Protein AF-V4IY82-F1 (afdb_monomer)

Secondary structure (DSSP, 8-state):
-HHHHHHHHH------------S--PPPPPPPPP--EEEEEE--TTS-HHHHHHHHHHHHHHHHHHHHHT---SSHHHHHHHH---EEEEEE--TT----SS-HHHHHHHHHGGGGGG--PBP--TTTS-TTS-S--HHHHHHHHHTS-HHHHHHHHHHHH-TT--TT-HHHHHHHHHHHHHHHHHH-HHHHHHHHHHHHHHHS-TTS------TTSPPPSHHHHHHHHHHHHHSPPP--------

Structure (mmCIF, N/CA/C/O backbone):
data_AF-V4IY82-F1
#
_entry.id   AF-V4IY82-F1
#
loop_
_atom_site.group_PDB
_atom_site.id
_atom_site.type_symbol
_atom_site.label_atom_id
_atom_site.label_alt_id
_atom_site.label_comp_id
_atom_site.label_asym_id
_atom_site.label_entity_id
_atom_site.label_seq_id
_atom_site.pdbx_PDB_ins_code
_atom_site.Cartn_x
_atom_site.Cartn_y
_atom_site.Cartn_z
_atom_site.occupancy
_atom_site.B_iso_or_equiv
_atom_site.auth_seq_id
_atom_site.auth_comp_id
_atom_site.auth_asym_id
_atom_site.auth_atom_id
_atom_site.pdbx_PDB_model_num
ATOM 1 N N . MET A 1 1 ? 11.369 -5.776 7.633 1.00 51.00 1 MET A N 1
ATOM 2 C CA . MET A 1 1 ? 11.161 -5.035 6.365 1.00 51.00 1 MET A CA 1
ATOM 3 C C . MET A 1 1 ? 12.126 -3.874 6.157 1.00 51.00 1 MET A C 1
ATOM 5 O O . MET A 1 1 ? 12.689 -3.786 5.076 1.00 51.00 1 MET A O 1
ATOM 9 N N . GLN A 1 2 ? 12.364 -3.012 7.150 1.00 47.09 2 GLN A N 1
ATOM 10 C CA . GLN A 1 2 ? 13.212 -1.820 6.978 1.00 47.09 2 GLN A CA 1
ATOM 11 C C . GLN A 1 2 ? 14.606 -2.102 6.396 1.00 47.09 2 GLN A C 1
ATOM 13 O O . GLN A 1 2 ? 14.998 -1.435 5.449 1.00 47.09 2 GLN A O 1
ATOM 18 N N . HIS A 1 3 ? 15.321 -3.137 6.855 1.00 55.41 3 HIS A N 1
ATOM 19 C CA . HIS A 1 3 ? 16.638 -3.483 6.292 1.00 55.41 3 HIS A CA 1
ATOM 20 C C . HIS A 1 3 ? 16.602 -3.867 4.806 1.00 55.41 3 HIS A C 1
ATOM 22 O O . HIS A 1 3 ? 17.548 -3.564 4.083 1.00 55.41 3 HIS A O 1
ATOM 28 N N . PHE A 1 4 ? 15.522 -4.506 4.344 1.00 56.47 4 PHE A N 1
ATOM 29 C CA . PHE A 1 4 ? 15.352 -4.849 2.932 1.00 56.47 4 PHE A CA 1
ATOM 30 C C . PHE A 1 4 ? 15.198 -3.577 2.098 1.00 56.47 4 PHE A C 1
ATOM 32 O O . PHE A 1 4 ? 15.977 -3.356 1.176 1.00 56.47 4 PHE A O 1
ATOM 39 N N . PHE A 1 5 ? 14.276 -2.698 2.498 1.00 55.94 5 PHE A N 1
ATOM 40 C CA . PHE A 1 5 ? 14.032 -1.442 1.798 1.00 55.94 5 PHE A CA 1
ATOM 41 C C . PHE A 1 5 ? 15.231 -0.483 1.857 1.00 55.94 5 PHE A C 1
ATOM 43 O O . PHE A 1 5 ? 15.542 0.165 0.855 1.00 55.94 5 PHE A O 1
ATOM 50 N N . ALA A 1 6 ? 15.975 -0.483 2.970 1.00 56.09 6 ALA A N 1
ATOM 51 C CA . ALA A 1 6 ? 17.259 0.204 3.114 1.00 56.09 6 ALA A CA 1
ATOM 52 C C . ALA A 1 6 ? 18.287 -0.290 2.099 1.00 56.09 6 ALA A C 1
ATOM 54 O O . ALA A 1 6 ? 18.923 0.502 1.406 1.00 56.09 6 ALA A O 1
ATOM 55 N N . ALA A 1 7 ? 18.464 -1.611 2.022 1.00 57.50 7 ALA A N 1
ATOM 56 C CA . ALA A 1 7 ? 19.446 -2.232 1.148 1.00 57.50 7 ALA A CA 1
ATOM 57 C C . ALA A 1 7 ? 19.122 -1.963 -0.326 1.00 57.50 7 ALA A C 1
ATOM 59 O O . ALA A 1 7 ? 20.017 -1.636 -1.105 1.00 57.50 7 ALA A O 1
ATOM 60 N N . THR A 1 8 ? 17.843 -2.019 -0.702 1.00 54.47 8 THR A N 1
ATOM 61 C CA . THR A 1 8 ? 17.397 -1.713 -2.063 1.00 54.47 8 THR A CA 1
ATOM 62 C C . THR A 1 8 ? 17.514 -0.225 -2.389 1.00 54.47 8 THR A C 1
ATOM 64 O O . THR A 1 8 ? 18.013 0.115 -3.459 1.00 54.47 8 THR A O 1
ATOM 67 N N . ALA A 1 9 ? 17.152 0.692 -1.482 1.00 54.12 9 ALA A N 1
ATOM 68 C CA . ALA A 1 9 ? 17.304 2.136 -1.707 1.00 54.12 9 ALA A CA 1
ATOM 69 C C . ALA A 1 9 ? 18.774 2.533 -1.955 1.00 54.12 9 ALA A C 1
ATOM 71 O O . ALA A 1 9 ? 19.056 3.398 -2.787 1.00 54.12 9 ALA A O 1
ATOM 72 N N . LYS A 1 10 ? 19.716 1.844 -1.295 1.00 53.16 10 LYS A N 1
ATOM 73 C CA . LYS A 1 10 ? 21.167 2.064 -1.424 1.00 53.16 10 LYS A CA 1
ATOM 74 C C . LYS A 1 10 ? 21.809 1.386 -2.635 1.00 53.16 10 LYS A C 1
ATOM 76 O O . LYS A 1 10 ? 22.939 1.733 -2.984 1.00 53.16 10 LYS A O 1
ATOM 81 N N . ALA A 1 11 ? 21.127 0.453 -3.300 1.00 51.88 11 ALA A N 1
ATOM 82 C CA . ALA A 1 11 ? 21.649 -0.275 -4.455 1.00 51.88 11 ALA A CA 1
ATOM 83 C C . ALA A 1 11 ? 21.701 0.605 -5.726 1.00 51.88 11 ALA A C 1
ATOM 85 O O . ALA A 1 11 ? 21.025 0.350 -6.718 1.00 51.88 11 ALA A O 1
ATOM 86 N N . ARG A 1 12 ? 22.532 1.655 -5.725 1.00 49.56 12 ARG A N 1
ATOM 87 C CA . ARG A 1 12 ? 22.954 2.363 -6.942 1.00 49.56 12 ARG A CA 1
ATOM 88 C C . ARG A 1 12 ? 24.087 1.573 -7.590 1.00 49.56 12 ARG A C 1
ATOM 90 O O . ARG A 1 12 ? 25.248 1.712 -7.209 1.00 49.56 12 ARG A O 1
ATOM 97 N N . PHE A 1 13 ? 23.768 0.734 -8.571 1.00 47.25 13 PHE A N 1
ATOM 98 C CA . PHE A 1 13 ? 24.795 0.019 -9.329 1.00 47.25 13 PHE A CA 1
ATOM 99 C C . PHE A 1 13 ? 25.613 1.006 -10.176 1.00 47.25 13 PHE A C 1
ATOM 101 O O . PHE A 1 13 ? 25.137 1.547 -11.173 1.00 47.25 13 PHE A O 1
ATOM 108 N N . GLN A 1 14 ? 26.870 1.237 -9.788 1.00 44.38 14 GLN A N 1
ATOM 109 C CA . GLN A 1 14 ? 27.836 1.954 -10.618 1.00 44.38 14 GLN A CA 1
ATOM 110 C C . GLN A 1 14 ? 28.289 1.042 -11.766 1.00 44.38 14 GLN A C 1
ATOM 112 O O . GLN A 1 14 ? 29.171 0.197 -11.599 1.00 44.38 14 GLN A O 1
ATOM 117 N N . GLY A 1 15 ? 27.685 1.205 -12.943 1.00 42.03 15 GLY A N 1
ATOM 118 C CA . GLY A 1 15 ? 28.131 0.535 -14.162 1.00 42.03 15 GLY A CA 1
ATOM 119 C C . GLY A 1 15 ? 29.551 0.972 -14.536 1.00 42.03 15 GLY A C 1
ATOM 120 O O . GLY A 1 15 ? 29.768 2.091 -14.998 1.00 42.03 15 GLY A O 1
ATOM 121 N N . LYS A 1 16 ? 30.545 0.096 -14.346 1.00 38.81 16 LYS A N 1
ATOM 122 C CA . LYS A 1 16 ? 31.918 0.316 -14.830 1.00 38.81 16 LYS A CA 1
ATOM 123 C C . LYS A 1 16 ? 31.970 0.101 -16.347 1.00 38.81 16 LYS A C 1
ATOM 125 O O . LYS A 1 16 ? 32.346 -0.974 -16.805 1.00 38.81 16 LYS A O 1
ATOM 130 N N . ASN A 1 17 ? 31.643 1.120 -17.138 1.00 48.44 17 ASN A N 1
ATOM 131 C CA . ASN A 1 17 ? 31.816 1.048 -18.591 1.00 48.44 17 ASN A CA 1
ATOM 132 C C . ASN A 1 17 ? 33.291 1.236 -18.981 1.00 48.44 17 ASN A C 1
ATOM 134 O O . ASN A 1 17 ? 33.791 2.353 -19.095 1.00 48.44 17 ASN A O 1
ATOM 138 N N . LYS A 1 18 ? 33.993 0.123 -19.233 1.00 42.88 18 LYS A N 1
ATOM 139 C CA . LYS A 1 18 ? 35.236 0.101 -20.020 1.00 42.88 18 LYS A CA 1
ATOM 140 C C . LYS A 1 18 ? 34.885 -0.037 -21.506 1.00 42.88 18 LYS A C 1
ATOM 142 O O . LYS A 1 18 ? 35.066 -1.104 -22.076 1.00 42.88 18 LYS A O 1
ATOM 147 N N . HIS A 1 19 ? 34.414 1.032 -22.144 1.00 46.72 19 HIS A N 1
ATOM 148 C CA . HIS A 1 19 ? 34.412 1.105 -23.609 1.00 46.72 19 HIS A CA 1
ATOM 149 C C . HIS A 1 19 ? 35.279 2.274 -24.065 1.00 46.72 19 HIS A C 1
ATOM 151 O O . HIS A 1 19 ? 35.038 3.436 -23.751 1.00 46.72 19 HIS A O 1
ATOM 157 N N . ARG A 1 20 ? 36.371 1.917 -24.739 1.00 44.94 20 ARG A N 1
ATOM 158 C CA . ARG A 1 20 ? 37.434 2.809 -25.188 1.00 44.94 20 ARG A CA 1
ATOM 159 C C . ARG A 1 20 ? 37.154 3.161 -26.643 1.00 44.94 20 ARG A C 1
ATOM 161 O O . ARG A 1 20 ? 37.674 2.494 -27.529 1.00 44.94 20 ARG A O 1
ATOM 168 N N . ASP A 1 21 ? 36.325 4.175 -26.868 1.00 48.94 21 ASP A N 1
ATOM 169 C CA . ASP A 1 21 ? 36.053 4.676 -28.215 1.00 48.94 21 ASP A CA 1
ATOM 170 C C . ASP A 1 21 ? 36.904 5.922 -28.517 1.00 48.94 21 ASP A C 1
ATOM 172 O O . ASP A 1 21 ? 37.014 6.843 -27.702 1.00 48.94 21 ASP A O 1
ATOM 176 N N . LYS A 1 22 ? 37.590 5.909 -29.663 1.00 51.69 22 LYS A N 1
ATOM 177 C CA . LYS A 1 22 ? 38.524 6.951 -30.119 1.00 51.69 22 LYS A CA 1
ATOM 178 C C . LYS A 1 22 ? 37.870 7.723 -31.268 1.00 51.69 22 LYS A C 1
ATOM 180 O O . LYS A 1 22 ? 38.216 7.526 -32.426 1.00 51.69 22 LYS A O 1
ATOM 185 N N . GLY A 1 23 ? 36.967 8.642 -30.943 1.00 54.62 23 GLY A N 1
ATOM 186 C CA . GLY A 1 23 ? 36.351 9.551 -31.912 1.00 54.62 23 GLY A CA 1
ATOM 187 C C . GLY A 1 23 ? 35.771 10.788 -31.224 1.00 54.62 23 GLY A C 1
ATOM 188 O O . GLY A 1 23 ? 35.276 10.684 -30.113 1.00 54.62 23 GLY A O 1
ATOM 189 N N . LYS A 1 24 ? 35.935 11.960 -31.856 1.00 49.09 24 LYS A N 1
ATOM 190 C CA . LYS A 1 24 ? 35.531 13.334 -31.461 1.00 49.09 24 LYS A CA 1
ATOM 191 C C . LYS A 1 24 ? 34.679 13.473 -30.174 1.00 49.09 24 LYS A C 1
ATOM 193 O O . LYS A 1 24 ? 33.519 13.091 -30.126 1.00 49.09 24 LYS A O 1
ATOM 198 N N . LYS A 1 25 ? 35.281 14.118 -29.162 1.00 50.69 25 LYS A N 1
ATOM 199 C CA . LYS A 1 25 ? 34.809 14.292 -27.775 1.00 50.69 25 LYS A CA 1
ATOM 200 C C . LYS A 1 25 ? 33.589 15.222 -27.632 1.00 50.69 25 LYS A C 1
ATOM 202 O O . LYS A 1 25 ? 33.709 16.316 -27.091 1.00 50.69 25 LYS A O 1
ATOM 207 N N . THR A 1 26 ? 32.403 14.786 -28.028 1.00 55.38 26 THR A N 1
ATOM 208 C CA . THR A 1 26 ? 31.233 15.065 -27.183 1.00 55.38 26 THR A CA 1
ATOM 209 C C . THR A 1 26 ? 31.276 14.033 -26.067 1.00 55.38 26 THR A C 1
ATOM 211 O O . THR A 1 26 ? 31.392 12.843 -26.358 1.00 55.38 26 THR A O 1
ATOM 214 N N . ALA A 1 27 ? 31.297 14.467 -24.802 1.00 53.47 27 ALA A N 1
ATOM 215 C CA . ALA A 1 27 ? 31.251 13.527 -23.686 1.00 53.47 27 ALA A CA 1
ATOM 216 C C . ALA A 1 27 ? 30.065 12.573 -23.917 1.00 53.47 27 ALA A C 1
ATOM 218 O O . ALA A 1 27 ? 28.977 13.066 -24.230 1.00 53.47 27 ALA A O 1
ATOM 219 N N . PRO A 1 28 ? 30.261 11.241 -23.857 1.00 57.59 28 PRO A N 1
ATOM 220 C CA . PRO A 1 28 ? 29.147 10.321 -24.012 1.00 57.59 28 PRO A CA 1
ATOM 221 C C . PRO A 1 28 ? 28.073 10.697 -22.984 1.00 57.59 28 PRO A C 1
ATOM 223 O O . PRO A 1 28 ? 28.435 11.075 -21.861 1.00 57.59 28 PRO A O 1
ATOM 226 N N . PRO A 1 29 ? 26.778 10.647 -23.349 1.00 66.75 29 PRO A N 1
ATOM 227 C CA . PRO A 1 29 ? 25.716 10.896 -22.387 1.00 66.75 29 PRO A CA 1
ATOM 228 C C . PRO A 1 29 ? 25.953 9.993 -21.177 1.00 66.75 29 PRO A C 1
ATOM 230 O O . PRO A 1 29 ? 26.331 8.827 -21.332 1.00 66.75 29 PRO A O 1
ATOM 233 N N . ALA A 1 30 ? 25.818 10.560 -19.975 1.00 69.25 30 ALA A N 1
ATOM 234 C CA . ALA A 1 30 ? 26.012 9.798 -18.751 1.00 69.25 30 ALA A CA 1
ATOM 235 C C . ALA A 1 30 ? 25.149 8.525 -18.824 1.00 69.25 30 ALA A C 1
ATOM 237 O O . ALA A 1 30 ? 23.985 8.619 -19.226 1.00 69.25 30 ALA A O 1
ATOM 238 N N . PRO A 1 31 ? 25.704 7.342 -18.501 1.00 72.25 31 PRO A N 1
ATOM 239 C CA . PRO A 1 31 ? 24.934 6.111 -18.541 1.00 72.25 31 PRO A CA 1
ATOM 240 C C . PRO A 1 31 ? 23.716 6.262 -17.636 1.00 72.25 31 PRO A C 1
ATOM 242 O O . PRO A 1 31 ? 23.811 6.805 -16.532 1.00 72.25 31 PRO A O 1
ATOM 245 N N . TRP A 1 32 ? 22.573 5.799 -18.128 1.00 74.38 32 TRP A N 1
ATOM 246 C CA . TRP A 1 32 ? 21.335 5.833 -17.371 1.00 74.38 32 TRP A CA 1
ATOM 247 C C . TRP A 1 32 ? 21.506 5.060 -16.056 1.00 74.38 32 TRP A C 1
ATOM 249 O O . TRP A 1 32 ? 22.157 4.008 -16.047 1.00 74.38 32 TRP A O 1
ATOM 259 N N . PRO A 1 33 ? 20.972 5.577 -14.936 1.00 79.25 33 PRO A N 1
ATOM 260 C CA . PRO A 1 33 ? 21.037 4.865 -13.671 1.00 79.25 33 PRO A CA 1
ATOM 261 C C . PRO A 1 33 ? 20.272 3.545 -13.793 1.00 79.25 33 PRO A C 1
ATOM 263 O O . PRO A 1 33 ? 19.187 3.502 -14.365 1.00 79.25 33 PRO A O 1
ATOM 266 N N . LEU A 1 34 ? 20.834 2.468 -13.246 1.00 81.44 34 LEU A N 1
ATOM 267 C CA . LEU A 1 34 ? 20.121 1.198 -13.147 1.00 81.44 34 LEU A CA 1
ATOM 268 C C . LEU A 1 34 ? 19.025 1.310 -12.083 1.00 81.44 34 LEU A C 1
ATOM 270 O O . LEU A 1 34 ? 19.282 1.812 -10.986 1.00 81.44 34 LEU A O 1
ATOM 274 N N . THR A 1 35 ? 17.832 0.821 -12.413 1.00 85.75 35 THR A N 1
ATOM 275 C CA . THR A 1 35 ? 16.680 0.747 -11.510 1.00 85.75 35 THR A CA 1
ATOM 276 C C . THR A 1 35 ? 16.259 -0.698 -11.268 1.00 85.75 35 THR A C 1
ATOM 278 O O . THR A 1 35 ? 16.718 -1.618 -11.950 1.00 85.75 35 THR A O 1
ATOM 281 N N . TYR A 1 36 ? 15.415 -0.917 -10.263 1.00 86.25 36 TYR A N 1
ATOM 282 C CA . TYR A 1 36 ? 14.885 -2.229 -9.913 1.00 86.25 36 TYR A CA 1
ATOM 283 C C . TYR A 1 36 ? 13.359 -2.214 -9.803 1.00 86.25 36 TYR A C 1
ATOM 285 O O . TYR A 1 36 ? 12.758 -1.293 -9.256 1.00 86.25 36 TYR A O 1
ATOM 293 N N . ALA A 1 37 ? 12.755 -3.304 -10.263 1.00 91.44 37 ALA A N 1
ATOM 294 C CA . ALA A 1 37 ? 11.390 -3.687 -9.943 1.00 91.44 37 ALA A CA 1
ATOM 295 C C . ALA A 1 37 ? 11.449 -4.921 -9.037 1.00 91.44 37 ALA A C 1
ATOM 297 O O . ALA A 1 37 ? 12.213 -5.846 -9.331 1.00 91.44 37 ALA A O 1
ATOM 298 N N . ALA A 1 38 ? 10.688 -4.943 -7.943 1.00 92.00 38 ALA A N 1
ATOM 299 C CA . ALA A 1 38 ? 10.667 -6.094 -7.038 1.00 92.00 38 ALA A CA 1
ATOM 300 C C . ALA A 1 38 ? 9.244 -6.499 -6.659 1.00 92.00 38 ALA A C 1
ATOM 302 O O . ALA A 1 38 ? 8.371 -5.652 -6.512 1.00 92.00 38 ALA A O 1
ATOM 303 N N . GLY A 1 39 ? 9.047 -7.799 -6.464 1.00 94.00 39 GLY A N 1
ATOM 304 C CA . GLY A 1 39 ? 7.836 -8.370 -5.898 1.00 94.00 39 GLY A CA 1
ATOM 305 C C . GLY A 1 39 ? 8.125 -8.954 -4.522 1.00 94.00 39 GLY A C 1
ATOM 306 O O . GLY A 1 39 ? 9.123 -9.656 -4.338 1.00 94.00 39 GLY A O 1
ATOM 307 N N . ILE A 1 40 ? 7.267 -8.654 -3.553 1.00 93.50 40 ILE A N 1
ATOM 308 C CA . ILE A 1 40 ? 7.410 -9.068 -2.158 1.00 93.50 40 ILE A CA 1
ATOM 309 C C . ILE A 1 40 ? 6.205 -9.919 -1.775 1.00 93.50 40 ILE A C 1
ATOM 311 O O . ILE A 1 40 ? 5.062 -9.503 -1.921 1.00 93.50 40 ILE A O 1
ATOM 315 N N . VAL A 1 41 ? 6.449 -11.116 -1.253 1.00 92.75 41 VAL A N 1
ATOM 316 C CA . VAL A 1 41 ? 5.373 -12.017 -0.832 1.00 92.75 41 VAL A CA 1
ATOM 317 C C . VAL A 1 41 ? 5.479 -12.248 0.666 1.00 92.75 41 VAL A C 1
ATOM 319 O O . VAL A 1 41 ? 6.443 -12.852 1.138 1.00 92.75 41 VAL A O 1
ATOM 322 N N . PHE A 1 42 ? 4.471 -11.797 1.409 1.00 90.94 42 PHE A N 1
ATOM 323 C CA . PHE A 1 42 ? 4.286 -12.164 2.809 1.00 90.94 42 PHE A CA 1
ATOM 324 C C . PHE A 1 42 ? 3.455 -13.435 2.845 1.00 90.94 42 PHE A C 1
ATOM 326 O O . PHE A 1 42 ? 2.341 -13.472 2.331 1.00 90.94 42 PHE A O 1
ATOM 333 N N . CYS A 1 43 ? 4.003 -14.509 3.401 1.00 89.38 43 CYS A N 1
ATOM 334 C CA . CYS A 1 43 ? 3.331 -15.799 3.419 1.00 89.38 43 CYS A CA 1
ATOM 335 C C . CYS A 1 43 ? 3.721 -16.605 4.658 1.00 89.38 43 CYS A C 1
ATOM 337 O O . CYS A 1 43 ? 4.720 -16.324 5.322 1.00 89.38 43 CYS A O 1
ATOM 339 N N . ARG A 1 44 ? 2.925 -17.629 4.981 1.00 86.56 44 ARG A N 1
ATOM 340 C CA . ARG A 1 44 ? 3.236 -18.547 6.085 1.00 86.56 44 ARG A CA 1
ATOM 341 C C . ARG A 1 44 ? 4.471 -19.387 5.767 1.00 86.56 44 ARG A C 1
ATOM 343 O O . ARG A 1 44 ? 4.678 -19.761 4.615 1.00 86.56 44 ARG A O 1
ATOM 350 N N . ALA A 1 45 ? 5.199 -19.810 6.801 1.00 87.62 45 ALA A N 1
ATOM 351 C CA . ALA A 1 45 ? 6.419 -20.617 6.678 1.00 87.62 45 ALA A CA 1
ATOM 352 C C . ALA A 1 45 ? 6.250 -21.927 5.877 1.00 87.62 45 ALA A C 1
ATOM 354 O O . ALA A 1 45 ? 7.205 -22.418 5.284 1.00 87.62 45 ALA A O 1
ATOM 355 N N . ARG A 1 46 ? 5.035 -22.495 5.831 1.00 87.31 46 ARG A N 1
ATOM 356 C CA . ARG A 1 46 ? 4.725 -23.729 5.081 1.00 87.31 46 ARG A CA 1
ATOM 357 C C . ARG A 1 46 ? 4.326 -23.493 3.620 1.00 87.31 46 ARG A C 1
ATOM 359 O O . ARG A 1 46 ? 3.978 -24.444 2.925 1.00 87.31 46 ARG A O 1
ATOM 366 N N . THR A 1 47 ? 4.351 -22.249 3.150 1.00 85.50 47 THR A N 1
ATOM 367 C CA . THR A 1 47 ? 4.042 -21.924 1.755 1.00 85.50 47 THR A CA 1
ATOM 368 C C . THR A 1 47 ? 5.081 -22.564 0.831 1.00 85.50 47 THR A C 1
ATOM 370 O O . THR A 1 47 ? 6.278 -22.380 1.057 1.00 85.50 47 THR A O 1
ATOM 373 N N . PRO A 1 48 ? 4.678 -23.300 -0.224 1.00 88.69 48 PRO A N 1
ATOM 374 C CA . PRO A 1 48 ? 5.634 -23.886 -1.155 1.00 88.69 48 PRO A CA 1
ATOM 375 C C . PRO A 1 48 ? 6.544 -22.819 -1.780 1.00 88.69 48 PRO A C 1
ATOM 377 O O . PRO A 1 48 ? 6.068 -21.913 -2.462 1.00 88.69 48 PRO A O 1
ATOM 380 N N . ILE A 1 49 ? 7.863 -22.963 -1.603 1.00 89.12 49 ILE A N 1
ATOM 381 C CA . ILE A 1 49 ? 8.870 -21.974 -2.037 1.00 89.12 49 ILE A CA 1
ATOM 382 C C . ILE A 1 49 ? 8.716 -21.618 -3.519 1.00 89.12 49 ILE A C 1
ATOM 384 O O . ILE A 1 49 ? 8.747 -20.445 -3.878 1.00 89.12 49 ILE A O 1
ATOM 388 N N . LYS A 1 50 ? 8.490 -22.618 -4.383 1.00 90.62 50 LYS A N 1
ATOM 389 C CA . LYS A 1 50 ? 8.302 -22.395 -5.825 1.00 90.62 50 LYS A CA 1
ATOM 390 C C . LYS A 1 50 ? 7.107 -21.486 -6.131 1.00 90.62 50 LYS A C 1
ATOM 392 O O . LYS A 1 50 ? 7.195 -20.684 -7.052 1.00 90.62 50 LYS A O 1
ATOM 397 N N . ARG A 1 51 ? 6.020 -21.587 -5.357 1.00 85.62 51 ARG A N 1
ATOM 398 C CA . ARG A 1 51 ? 4.834 -20.733 -5.524 1.00 85.62 51 ARG A CA 1
ATOM 399 C C . ARG A 1 51 ? 5.120 -19.303 -5.081 1.00 85.62 51 ARG A C 1
ATOM 401 O O . ARG A 1 51 ? 4.849 -18.382 -5.836 1.00 85.62 51 ARG A O 1
ATOM 408 N N . ALA A 1 52 ? 5.740 -19.125 -3.912 1.00 89.38 52 ALA A N 1
ATOM 409 C CA . ALA A 1 52 ? 6.139 -17.798 -3.439 1.00 89.38 52 ALA A CA 1
ATOM 410 C C . ALA A 1 52 ? 7.118 -17.110 -4.411 1.00 89.38 52 ALA A C 1
ATOM 412 O O . ALA A 1 52 ? 6.990 -15.920 -4.675 1.00 89.38 52 ALA A O 1
ATOM 413 N N . GLN A 1 53 ? 8.061 -17.863 -4.990 1.00 92.44 53 GLN A N 1
ATOM 414 C CA . GLN A 1 53 ? 8.990 -17.358 -6.006 1.00 92.44 53 GLN A CA 1
ATOM 415 C C . GLN A 1 53 ? 8.300 -16.988 -7.323 1.00 92.44 53 GLN A C 1
ATOM 417 O O . GLN A 1 53 ? 8.668 -15.976 -7.915 1.00 92.44 53 GLN A O 1
ATOM 422 N N . GLY A 1 54 ? 7.341 -17.801 -7.782 1.00 92.00 54 GLY A N 1
ATOM 423 C CA . GLY A 1 54 ? 6.524 -17.492 -8.958 1.00 92.00 54 GLY A CA 1
ATOM 424 C C . GLY A 1 54 ? 5.775 -16.180 -8.760 1.00 92.00 54 GLY A C 1
ATOM 425 O O . GLY A 1 54 ? 6.029 -15.223 -9.479 1.00 92.00 54 GLY A O 1
ATOM 426 N N . LEU A 1 55 ? 5.007 -16.083 -7.674 1.00 91.44 55 LEU A N 1
ATOM 427 C CA . LEU A 1 55 ? 4.241 -14.884 -7.344 1.00 91.44 55 LEU A CA 1
ATOM 428 C C . LEU A 1 55 ? 5.123 -13.634 -7.189 1.00 91.44 55 LEU A C 1
ATOM 430 O O . LEU A 1 55 ? 4.783 -12.570 -7.691 1.00 91.44 55 LEU A O 1
ATOM 434 N N . ALA A 1 56 ? 6.283 -13.747 -6.532 1.00 93.69 56 ALA A N 1
ATOM 435 C CA . ALA A 1 56 ? 7.227 -12.634 -6.411 1.00 93.69 56 ALA A CA 1
ATOM 436 C C . ALA A 1 56 ? 7.772 -12.171 -7.773 1.00 93.69 56 ALA A C 1
ATOM 438 O O . ALA A 1 56 ? 8.020 -10.980 -7.966 1.00 93.69 56 ALA A O 1
ATOM 439 N N . ARG A 1 57 ? 7.965 -13.094 -8.723 1.00 95.31 57 ARG A N 1
ATOM 440 C CA . ARG A 1 57 ? 8.367 -12.751 -10.090 1.00 95.31 57 ARG A CA 1
ATOM 441 C C . ARG A 1 57 ? 7.229 -12.063 -10.834 1.00 95.31 57 ARG A C 1
ATOM 443 O O . ARG A 1 57 ? 7.471 -11.005 -11.404 1.00 95.31 57 ARG A O 1
ATOM 450 N N . ASP A 1 58 ? 6.020 -12.606 -10.754 1.00 94.38 58 ASP A N 1
ATOM 451 C CA . ASP A 1 58 ? 4.844 -12.061 -11.437 1.00 94.38 58 ASP A CA 1
ATOM 452 C C . ASP A 1 58 ? 4.517 -10.646 -10.936 1.00 94.38 58 ASP A C 1
ATOM 454 O O . ASP A 1 58 ? 4.273 -9.745 -11.734 1.00 94.38 58 ASP A O 1
ATOM 458 N N . LEU A 1 59 ? 4.629 -10.407 -9.623 1.00 94.94 59 LEU A N 1
ATOM 459 C CA . LEU A 1 59 ? 4.548 -9.071 -9.021 1.00 94.94 59 LEU A CA 1
ATOM 460 C C . LEU A 1 59 ? 5.616 -8.124 -9.595 1.00 94.94 59 LEU A C 1
ATOM 462 O O . LEU A 1 59 ? 5.306 -7.006 -10.001 1.00 94.94 59 LEU A O 1
ATOM 466 N N . ALA A 1 60 ? 6.879 -8.561 -9.656 1.00 94.94 60 ALA A N 1
ATOM 467 C CA . ALA A 1 60 ? 7.969 -7.740 -10.185 1.00 94.94 60 ALA A CA 1
ATOM 468 C C . ALA A 1 60 ? 7.797 -7.424 -11.680 1.00 94.94 60 ALA A C 1
ATOM 470 O O . ALA A 1 60 ? 8.130 -6.323 -12.119 1.00 94.94 60 ALA A O 1
ATOM 471 N N . ASP A 1 61 ? 7.295 -8.374 -12.466 1.00 94.38 61 ASP A N 1
ATOM 472 C CA . ASP A 1 61 ? 7.013 -8.173 -13.884 1.00 94.38 61 ASP A CA 1
ATOM 473 C C . ASP A 1 61 ? 5.789 -7.266 -14.081 1.00 94.38 61 ASP A C 1
ATOM 475 O O . ASP A 1 61 ? 5.836 -6.368 -14.920 1.00 94.38 61 ASP A O 1
ATOM 479 N N . GLY A 1 62 ? 4.765 -7.378 -13.228 1.00 92.81 62 GLY A N 1
ATOM 480 C CA . GLY A 1 62 ? 3.635 -6.447 -13.176 1.00 92.81 62 GLY A CA 1
ATOM 481 C C . GLY A 1 62 ? 4.065 -4.997 -12.930 1.00 92.81 62 GLY A C 1
ATOM 482 O O . GLY A 1 62 ? 3.593 -4.090 -13.614 1.00 92.81 62 GLY A O 1
ATOM 483 N N . VAL A 1 63 ? 5.034 -4.766 -12.034 1.00 92.25 63 VAL A N 1
ATOM 484 C CA . VAL A 1 63 ? 5.638 -3.435 -11.827 1.00 92.25 63 VAL A CA 1
ATOM 485 C C . VAL A 1 63 ? 6.297 -2.906 -13.099 1.00 92.25 63 VAL A C 1
ATOM 487 O O . VAL A 1 63 ? 6.131 -1.733 -13.432 1.00 92.25 63 VAL A O 1
ATOM 490 N N . LYS A 1 64 ? 7.056 -3.746 -13.815 1.00 91.19 64 LYS A N 1
ATOM 491 C CA . LYS A 1 64 ? 7.719 -3.334 -15.064 1.00 91.19 64 LYS A CA 1
ATOM 492 C C . LYS A 1 64 ? 6.694 -2.952 -16.125 1.00 91.19 64 LYS A C 1
ATOM 494 O O . LYS A 1 64 ? 6.861 -1.912 -16.755 1.00 91.19 64 LYS A O 1
ATOM 499 N N . SER A 1 65 ? 5.644 -3.757 -16.287 1.00 90.75 65 SER A N 1
ATOM 500 C CA . SER A 1 65 ? 4.542 -3.465 -17.209 1.00 90.75 65 SER A CA 1
ATOM 501 C C . SER A 1 65 ? 3.859 -2.149 -16.840 1.00 90.75 65 SER A C 1
ATOM 503 O O . SER A 1 65 ? 3.723 -1.272 -17.683 1.00 90.75 65 SER A O 1
ATOM 505 N N . TRP A 1 66 ? 3.557 -1.938 -15.557 1.00 88.75 66 TRP A N 1
ATOM 506 C CA . TRP A 1 66 ? 2.953 -0.694 -15.077 1.00 88.75 66 TRP A CA 1
ATOM 507 C C . TRP A 1 66 ? 3.825 0.543 -15.348 1.00 88.75 66 TRP A C 1
ATOM 509 O O . TRP A 1 66 ? 3.326 1.575 -15.801 1.00 88.75 66 TRP A O 1
ATOM 519 N N . LEU A 1 67 ? 5.138 0.452 -15.102 1.00 87.94 67 LEU A N 1
ATOM 520 C CA . LEU A 1 67 ? 6.090 1.531 -15.397 1.00 87.94 67 LEU A CA 1
ATOM 521 C C . LEU A 1 67 ? 6.193 1.806 -16.900 1.00 87.94 67 LEU A C 1
ATOM 523 O O . LEU A 1 67 ? 6.322 2.961 -17.309 1.00 87.94 67 LEU A O 1
ATOM 527 N N . HIS A 1 68 ? 6.138 0.753 -17.715 1.00 86.00 68 HIS A N 1
ATOM 528 C CA . HIS A 1 68 ? 6.120 0.858 -19.165 1.00 86.00 68 HIS A CA 1
ATOM 529 C C . HIS A 1 68 ? 4.858 1.580 -19.656 1.00 86.00 68 HIS A C 1
ATOM 531 O O . HIS A 1 68 ? 4.969 2.528 -20.431 1.00 86.00 68 HIS A O 1
ATOM 537 N N . ASP A 1 69 ? 3.684 1.207 -19.148 1.00 84.81 69 ASP A N 1
ATOM 538 C CA . ASP A 1 69 ? 2.397 1.776 -19.561 1.00 84.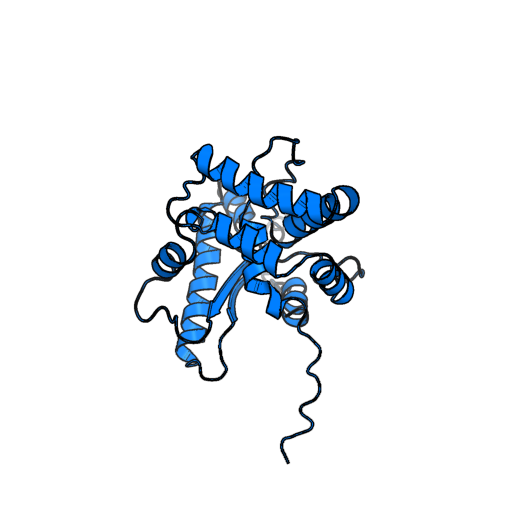81 69 ASP A CA 1
ATOM 539 C C . ASP A 1 69 ? 2.227 3.238 -19.122 1.00 84.81 69 ASP A C 1
ATOM 541 O O . ASP A 1 69 ? 1.666 4.055 -19.855 1.00 84.81 69 ASP A O 1
ATOM 545 N N . ARG A 1 70 ? 2.761 3.615 -17.949 1.00 78.31 70 ARG A N 1
ATOM 546 C CA . ARG A 1 70 ? 2.760 5.012 -17.471 1.00 78.31 70 ARG A CA 1
ATOM 547 C C . ARG A 1 70 ? 3.780 5.909 -18.148 1.00 78.31 70 ARG A C 1
ATOM 549 O O . ARG A 1 70 ? 3.737 7.122 -17.928 1.00 78.31 70 ARG A O 1
ATOM 556 N N . ALA A 1 71 ? 4.694 5.365 -18.941 1.00 78.12 71 ALA A N 1
ATOM 557 C CA . ALA A 1 71 ? 5.668 6.152 -19.675 1.00 78.12 71 ALA A CA 1
ATOM 558 C C . ALA A 1 71 ? 4.997 6.891 -20.846 1.00 78.12 71 ALA A C 1
ATOM 560 O O . ALA A 1 71 ? 5.239 6.612 -22.017 1.00 78.12 71 ALA A O 1
ATOM 561 N N . THR A 1 72 ? 4.137 7.863 -20.535 1.00 65.88 72 THR A N 1
ATOM 562 C CA . THR A 1 72 ? 3.563 8.779 -21.516 1.00 65.88 72 THR A CA 1
ATOM 563 C C . THR A 1 72 ? 4.680 9.663 -22.038 1.00 65.88 72 THR A C 1
ATOM 565 O O . THR A 1 72 ? 5.263 10.447 -21.284 1.00 65.88 72 THR A O 1
ATOM 568 N N . ALA A 1 73 ? 5.004 9.524 -23.315 1.00 62.19 73 ALA A N 1
ATOM 569 C CA . ALA A 1 73 ? 6.166 10.186 -23.866 1.00 62.19 73 ALA A CA 1
ATOM 570 C C . ALA A 1 73 ? 5.953 10.620 -25.305 1.00 62.19 73 ALA A C 1
ATOM 572 O O . ALA A 1 73 ? 5.505 9.853 -26.154 1.00 62.19 73 ALA A O 1
ATOM 573 N N . THR A 1 74 ? 6.357 11.854 -25.581 1.00 66.50 74 THR A N 1
ATOM 574 C CA . THR A 1 74 ? 6.384 12.417 -26.932 1.00 66.50 74 THR A CA 1
ATOM 575 C C . THR A 1 74 ? 7.687 12.049 -27.656 1.00 66.50 74 THR A C 1
ATOM 577 O O . THR A 1 74 ? 7.815 12.266 -28.858 1.00 66.50 74 THR A O 1
ATOM 580 N N . SER A 1 75 ? 8.671 11.485 -26.938 1.00 76.44 75 SER A N 1
ATOM 581 C CA . SER A 1 75 ? 9.947 11.013 -27.485 1.00 76.44 75 SER A CA 1
ATOM 582 C C . SER A 1 75 ? 10.469 9.752 -26.770 1.00 76.44 75 SER A C 1
ATOM 584 O O . SER A 1 75 ? 10.159 9.541 -25.595 1.00 76.44 75 SER A O 1
ATOM 586 N N . PRO A 1 76 ? 11.319 8.934 -27.422 1.00 76.25 76 PRO A N 1
ATOM 587 C CA . PRO A 1 76 ? 11.902 7.732 -26.811 1.00 76.25 76 PRO A CA 1
ATOM 588 C C . PRO A 1 76 ? 12.658 7.994 -25.496 1.00 76.25 76 PRO A C 1
ATOM 590 O O . PRO A 1 76 ? 12.552 7.211 -24.555 1.00 76.25 76 PRO A O 1
ATOM 593 N N . ASP A 1 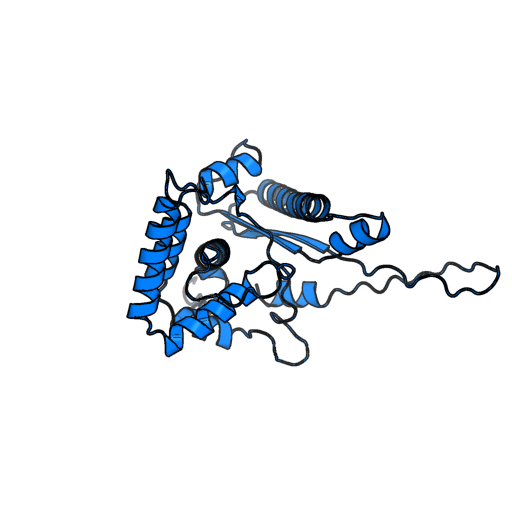77 ? 13.363 9.125 -25.387 1.00 75.19 77 ASP A N 1
ATOM 594 C CA . ASP A 1 77 ? 14.104 9.493 -24.171 1.00 75.19 77 ASP A CA 1
ATOM 595 C C . ASP A 1 77 ? 13.182 9.838 -22.993 1.00 75.19 77 ASP A C 1
ATOM 597 O O . ASP A 1 77 ? 13.520 9.583 -21.835 1.00 75.19 77 ASP A O 1
ATOM 601 N N . GLN A 1 78 ? 12.012 10.427 -23.264 1.00 71.88 78 GLN A N 1
ATOM 602 C CA . GLN A 1 78 ? 11.008 10.693 -22.232 1.00 71.88 78 GLN A CA 1
ATOM 603 C C . GLN A 1 78 ? 10.344 9.399 -21.759 1.00 71.88 78 GLN A C 1
ATOM 605 O O . GLN A 1 78 ? 10.116 9.251 -20.559 1.00 71.88 78 GLN A O 1
ATOM 610 N N . ALA A 1 79 ? 10.109 8.450 -22.673 1.00 75.19 79 ALA A N 1
ATOM 611 C CA . ALA A 1 79 ? 9.555 7.142 -22.329 1.00 75.19 79 ALA A CA 1
ATOM 612 C C . ALA A 1 79 ? 10.508 6.415 -21.381 1.00 75.19 79 ALA A C 1
ATOM 614 O O . ALA A 1 79 ? 10.122 5.983 -20.297 1.00 75.19 79 ALA A O 1
ATOM 615 N N . LEU A 1 80 ? 11.793 6.393 -21.742 1.00 75.19 80 LEU A N 1
ATOM 616 C CA . LEU A 1 80 ? 12.818 5.762 -20.927 1.00 75.19 80 LEU A CA 1
ATOM 617 C C . LEU A 1 80 ? 12.942 6.435 -19.551 1.00 75.19 80 LEU A C 1
ATOM 619 O O . LEU A 1 80 ? 13.022 5.746 -18.542 1.00 75.19 80 LEU A O 1
ATOM 623 N N . ARG A 1 81 ? 12.870 7.773 -19.465 1.00 75.31 81 ARG A N 1
ATOM 624 C CA . ARG A 1 81 ? 12.849 8.483 -18.168 1.00 75.31 81 ARG A CA 1
ATOM 625 C C . ARG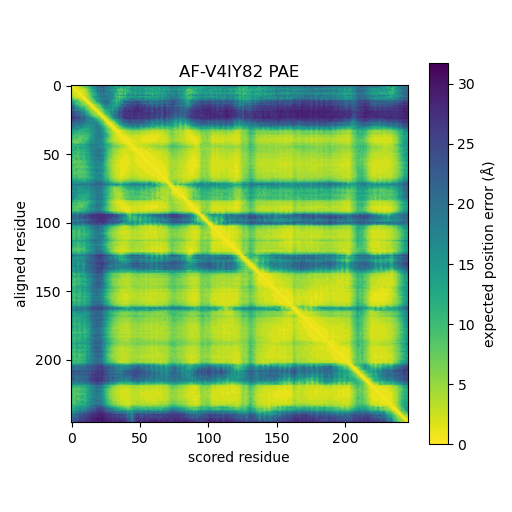 A 1 81 ? 11.670 8.089 -17.288 1.00 75.31 81 ARG A C 1
ATOM 627 O O . ARG A 1 81 ? 11.865 7.934 -16.087 1.00 75.31 81 ARG A O 1
ATOM 634 N N . GLY A 1 82 ? 10.481 7.934 -17.867 1.00 73.00 82 GLY A N 1
ATOM 635 C CA . GLY A 1 82 ? 9.289 7.502 -17.133 1.00 73.00 82 GLY A CA 1
ATOM 636 C C . GLY A 1 82 ? 9.457 6.113 -16.514 1.00 73.00 82 GLY A C 1
ATOM 637 O O . GLY A 1 82 ? 9.024 5.895 -15.386 1.00 73.00 82 GLY A O 1
ATOM 638 N N . GLN A 1 83 ? 10.165 5.223 -17.215 1.00 78.44 83 GLN A N 1
ATOM 639 C CA . GLN A 1 83 ? 10.418 3.838 -16.803 1.00 78.44 83 GLN A CA 1
ATOM 640 C C . GLN A 1 83 ? 11.551 3.693 -15.779 1.00 78.44 83 GLN A C 1
ATOM 642 O O . GLN A 1 83 ? 11.619 2.695 -15.063 1.00 78.44 83 GLN A O 1
ATOM 647 N N . LEU A 1 84 ? 12.456 4.672 -15.691 1.00 81.31 84 LEU A N 1
ATOM 648 C CA . LEU A 1 84 ? 13.610 4.638 -14.790 1.00 81.31 84 LEU A CA 1
ATOM 649 C C . LEU A 1 84 ? 13.239 5.072 -13.378 1.00 81.31 84 LEU A C 1
ATOM 651 O O . LEU A 1 84 ? 13.759 6.046 -12.829 1.00 81.31 84 LEU A O 1
ATOM 655 N N . GLN A 1 85 ? 12.366 4.283 -12.769 1.00 83.44 85 GLN A N 1
ATOM 656 C CA . GLN A 1 85 ? 11.993 4.410 -11.376 1.00 83.44 85 GLN A CA 1
ATOM 657 C C . GLN A 1 85 ? 12.142 3.055 -10.709 1.00 83.44 85 GLN A C 1
ATOM 659 O O . GLN A 1 85 ? 11.876 2.006 -11.295 1.00 83.44 85 GLN A O 1
ATOM 664 N N . ASN A 1 86 ? 12.618 3.088 -9.476 1.00 85.44 86 ASN A N 1
ATOM 665 C CA . ASN A 1 86 ? 12.542 1.920 -8.631 1.00 85.44 86 ASN A CA 1
ATOM 666 C C . ASN A 1 86 ? 11.081 1.787 -8.174 1.00 85.44 86 ASN A C 1
ATOM 668 O O . ASN A 1 86 ? 10.462 2.803 -7.863 1.00 85.44 86 ASN A O 1
ATOM 672 N N . ALA A 1 87 ? 10.529 0.581 -8.141 1.00 88.50 87 ALA A N 1
ATOM 673 C CA . ALA A 1 87 ? 9.154 0.346 -7.700 1.00 88.50 87 ALA A CA 1
ATOM 674 C C . ALA A 1 87 ? 8.994 -1.083 -7.189 1.00 88.50 87 ALA A C 1
ATOM 676 O O . ALA A 1 87 ? 9.686 -2.003 -7.639 1.00 88.50 87 ALA A O 1
ATOM 677 N N . TRP A 1 88 ? 8.088 -1.267 -6.238 1.00 90.56 88 TRP A N 1
ATOM 678 C CA . TRP A 1 88 ? 7.828 -2.563 -5.635 1.00 90.56 88 TRP A CA 1
ATOM 679 C C . TRP A 1 88 ? 6.360 -2.868 -5.615 1.00 90.56 88 TRP A C 1
ATOM 681 O O . TRP A 1 88 ? 5.527 -1.986 -5.457 1.00 90.56 88 TRP A O 1
ATOM 691 N N . ASP A 1 89 ? 6.064 -4.144 -5.687 1.00 92.88 89 ASP A N 1
ATOM 692 C CA . ASP A 1 89 ? 4.725 -4.619 -5.483 1.00 92.88 89 ASP A CA 1
ATOM 693 C C . ASP A 1 89 ? 4.714 -5.766 -4.490 1.00 92.88 89 ASP A C 1
ATOM 695 O O . ASP A 1 89 ? 5.750 -6.388 -4.234 1.00 92.88 89 ASP A O 1
ATOM 699 N N . TYR A 1 90 ? 3.567 -6.011 -3.873 1.00 94.00 90 TYR A N 1
ATOM 700 C CA . TYR A 1 90 ? 3.476 -7.017 -2.836 1.00 94.00 90 TYR A CA 1
ATOM 701 C C . TYR A 1 90 ? 2.153 -7.778 -2.833 1.00 94.00 90 TYR A C 1
ATOM 703 O O . TYR A 1 90 ? 1.135 -7.331 -3.361 1.00 94.00 90 TYR A O 1
ATOM 711 N N . ALA A 1 91 ? 2.192 -8.947 -2.197 1.00 92.56 91 ALA A N 1
ATOM 712 C CA . ALA A 1 91 ? 1.024 -9.741 -1.856 1.00 92.56 91 ALA A CA 1
ATOM 713 C C . ALA A 1 91 ? 1.147 -10.271 -0.422 1.00 92.56 91 ALA A C 1
ATOM 715 O O . ALA A 1 91 ? 2.192 -10.801 -0.034 1.00 92.56 91 ALA A O 1
ATOM 716 N N . VAL A 1 92 ? 0.067 -10.144 0.352 1.00 91.38 92 VAL A N 1
ATOM 717 C CA . VAL A 1 92 ? -0.063 -10.714 1.699 1.00 91.38 92 VAL A CA 1
ATOM 718 C C . VAL A 1 92 ? -0.974 -11.939 1.630 1.00 91.38 92 VAL A C 1
ATOM 720 O O . VAL A 1 92 ? -2.173 -11.815 1.388 1.00 91.38 92 VAL A O 1
ATOM 723 N N . LEU A 1 93 ? -0.393 -13.127 1.810 1.00 87.50 93 LEU A N 1
ATOM 724 C CA . LEU A 1 93 ? -1.071 -14.420 1.717 1.00 87.50 93 LEU A CA 1
ATOM 725 C C . LEU A 1 93 ? -1.447 -14.933 3.113 1.00 87.50 93 LEU A C 1
ATOM 727 O O . LEU A 1 93 ? -0.654 -15.599 3.795 1.00 87.50 93 LEU A O 1
ATOM 731 N N . GLU A 1 94 ? -2.676 -14.649 3.538 1.00 77.31 94 GLU A N 1
ATOM 732 C CA . GLU A 1 94 ? -3.213 -15.136 4.807 1.00 77.31 94 GLU A CA 1
ATOM 733 C C . GLU A 1 94 ? -3.833 -16.536 4.655 1.00 77.31 94 GLU A C 1
ATOM 735 O O . GLU A 1 94 ? -4.986 -16.733 4.302 1.00 77.31 94 GLU A O 1
ATOM 740 N N . SER A 1 95 ? -3.039 -17.547 5.005 1.00 61.28 95 SER A N 1
ATOM 741 C CA . SER A 1 95 ? -3.431 -18.909 5.402 1.00 61.28 95 SER A CA 1
ATOM 742 C C . SER A 1 95 ? -4.143 -19.867 4.442 1.00 61.28 95 SER A C 1
ATOM 744 O O . SER A 1 95 ? -3.846 -21.057 4.554 1.00 61.28 95 SER A O 1
ATOM 746 N N . VAL A 1 96 ? -5.018 -19.436 3.531 1.00 53.25 96 VAL A N 1
ATOM 747 C CA . VAL A 1 96 ? -5.762 -20.364 2.647 1.00 53.25 96 VAL A CA 1
ATOM 748 C C . VAL A 1 96 ? -6.008 -19.810 1.238 1.00 53.25 96 VAL A C 1
ATOM 750 O O . VAL A 1 96 ? -6.153 -20.598 0.305 1.00 53.25 96 VAL A O 1
ATOM 753 N N . ASP A 1 97 ? -5.931 -18.493 1.047 1.00 56.22 97 ASP A N 1
ATOM 754 C CA . ASP A 1 97 ? -6.174 -17.855 -0.251 1.00 56.22 97 ASP A CA 1
ATOM 755 C C . ASP A 1 97 ? -4.891 -17.825 -1.081 1.00 56.22 97 ASP A C 1
ATOM 757 O O . ASP A 1 97 ? -4.180 -16.823 -1.187 1.00 56.22 97 ASP A O 1
ATOM 761 N N . PHE A 1 98 ? -4.548 -18.982 -1.636 1.00 60.59 98 PHE A N 1
ATOM 762 C CA . PHE A 1 98 ? -3.595 -19.023 -2.731 1.00 60.59 98 PHE A CA 1
ATOM 763 C C . PHE A 1 98 ? -4.341 -18.697 -4.026 1.00 60.59 98 PHE A C 1
ATOM 765 O O . PHE A 1 98 ? -5.397 -19.294 -4.245 1.00 60.59 98 PHE A O 1
ATOM 772 N N . PRO A 1 99 ? -3.788 -17.855 -4.921 1.00 61.94 99 PRO A N 1
ATOM 773 C CA . PRO A 1 99 ? -4.152 -17.934 -6.328 1.00 61.94 99 PRO A CA 1
ATOM 774 C C . PRO A 1 99 ? -3.777 -19.351 -6.756 1.00 61.94 99 PRO A C 1
ATOM 776 O O . PRO A 1 99 ? -2.598 -19.708 -6.849 1.00 61.94 99 PRO A O 1
ATOM 779 N N . THR A 1 100 ? -4.773 -20.231 -6.778 1.00 58.03 100 THR A N 1
ATOM 780 C CA . THR A 1 100 ? -4.520 -21.663 -6.908 1.00 58.03 100 THR A CA 1
ATOM 781 C C . THR A 1 100 ? -4.166 -21.974 -8.348 1.00 58.03 100 THR A C 1
ATOM 783 O O . THR A 1 100 ? -3.272 -22.798 -8.546 1.00 58.03 100 THR A O 1
ATOM 786 N N . GLU A 1 101 ? -4.764 -21.256 -9.308 1.00 57.75 101 GLU A N 1
ATOM 787 C CA . GLU A 1 101 ? -4.524 -21.398 -10.751 1.00 57.75 101 GLU A CA 1
ATOM 788 C C . GLU A 1 101 ? -4.744 -20.098 -11.568 1.00 57.75 101 GLU A C 1
ATOM 790 O O . GLU A 1 101 ? -4.424 -20.087 -12.755 1.00 57.75 101 GLU A O 1
ATOM 795 N N . ASP A 1 102 ? -5.229 -19.007 -10.960 1.00 63.41 102 ASP A N 1
ATOM 796 C CA . ASP A 1 102 ? -5.634 -17.790 -11.685 1.00 63.41 102 ASP A CA 1
ATOM 797 C C . ASP A 1 102 ? -4.477 -16.811 -11.950 1.00 63.41 102 ASP A C 1
ATOM 799 O O . ASP A 1 102 ? -3.486 -16.757 -11.209 1.00 63.41 102 ASP A O 1
ATOM 803 N N . GLU A 1 103 ? -4.616 -15.999 -13.003 1.00 82.12 103 GLU A N 1
ATOM 804 C CA . GLU A 1 103 ? -3.686 -14.912 -13.297 1.00 82.12 103 GLU A CA 1
ATOM 805 C C . GLU A 1 103 ? -3.671 -13.894 -12.142 1.00 82.12 103 GLU A C 1
ATOM 807 O O . GLU A 1 103 ? -4.686 -13.606 -11.507 1.00 82.12 103 GLU A O 1
ATOM 812 N N . LEU A 1 104 ? -2.507 -13.294 -11.870 1.00 85.75 104 LEU A N 1
ATOM 813 C CA . LEU A 1 104 ? -2.333 -12.319 -10.784 1.00 85.75 104 LEU A CA 1
ATOM 814 C C . LEU A 1 104 ? -3.337 -11.147 -10.857 1.00 85.75 104 LEU A C 1
ATOM 816 O O . LEU A 1 104 ? -3.722 -10.586 -9.830 1.00 85.75 104 LEU A O 1
ATOM 820 N N . GLY A 1 105 ? -3.771 -10.792 -12.071 1.00 87.25 105 GLY A N 1
ATOM 821 C CA . GLY A 1 105 ? -4.807 -9.789 -12.307 1.00 87.25 105 GLY A CA 1
ATOM 822 C C . GLY A 1 105 ? -6.169 -10.186 -11.735 1.00 87.25 105 GLY A C 1
ATOM 823 O O . GLY A 1 105 ? -6.790 -9.369 -11.055 1.00 87.25 105 GLY A O 1
ATOM 824 N N . ASP A 1 106 ? -6.594 -11.434 -11.935 1.00 87.88 106 ASP A N 1
ATOM 825 C CA . ASP A 1 106 ? -7.876 -11.950 -11.440 1.00 87.88 106 ASP A CA 1
ATOM 826 C C . ASP A 1 106 ? -7.892 -12.010 -9.913 1.00 87.88 106 ASP A C 1
ATOM 828 O O . ASP A 1 106 ? -8.856 -11.580 -9.278 1.00 87.88 106 ASP A O 1
ATOM 832 N N . TYR A 1 107 ? -6.775 -12.431 -9.312 1.00 87.75 107 TYR A N 1
ATOM 833 C CA . TYR A 1 107 ? -6.599 -12.397 -7.860 1.00 87.75 107 TYR A CA 1
ATOM 834 C C . TYR A 1 107 ? -6.821 -10.988 -7.288 1.00 87.75 107 TYR A C 1
ATOM 836 O O . TYR A 1 107 ? -7.535 -10.812 -6.298 1.00 87.75 107 TYR A O 1
ATOM 844 N N . PHE A 1 108 ? -6.244 -9.957 -7.911 1.00 90.12 108 PHE A N 1
ATOM 845 C CA . PHE A 1 108 ? -6.433 -8.578 -7.460 1.00 90.12 108 PHE A CA 1
ATOM 846 C C . PHE A 1 108 ? -7.817 -8.020 -7.775 1.00 90.12 108 PHE A C 1
ATOM 848 O O . PHE A 1 108 ? -8.337 -7.235 -6.978 1.00 90.12 108 PHE A O 1
ATOM 855 N N . ALA A 1 109 ? -8.420 -8.424 -8.892 1.00 89.75 109 ALA A N 1
ATOM 856 C CA . ALA A 1 109 ? -9.787 -8.062 -9.231 1.00 89.75 109 ALA A CA 1
ATOM 857 C C . ALA A 1 109 ? -10.777 -8.602 -8.190 1.00 89.75 109 ALA A C 1
ATOM 859 O O . ALA A 1 109 ? -11.645 -7.855 -7.739 1.00 89.75 109 ALA A O 1
ATOM 860 N N . ASP A 1 110 ? -10.615 -9.846 -7.738 1.00 88.62 110 ASP A N 1
ATOM 861 C CA . ASP A 1 110 ? -11.462 -10.414 -6.686 1.00 88.62 110 ASP A CA 1
ATOM 862 C C . ASP A 1 110 ? -11.185 -9.772 -5.317 1.00 88.62 110 ASP A C 1
ATOM 864 O O . ASP A 1 110 ? -12.107 -9.303 -4.637 1.00 88.62 110 ASP A O 1
ATOM 868 N N . ARG A 1 111 ? -9.902 -9.658 -4.941 1.00 87.88 111 ARG A N 1
ATOM 869 C CA . ARG A 1 111 ? -9.484 -9.124 -3.637 1.00 87.88 111 ARG A CA 1
ATOM 870 C C . ARG A 1 111 ? -9.857 -7.657 -3.445 1.00 87.88 111 ARG A C 1
ATOM 872 O O . ARG A 1 111 ? -10.349 -7.296 -2.378 1.00 87.88 111 ARG A O 1
ATOM 879 N N . TYR A 1 112 ? -9.608 -6.806 -4.441 1.00 90.62 112 TYR A N 1
ATOM 880 C CA . TYR A 1 112 ? -9.792 -5.353 -4.327 1.00 90.62 112 TYR A CA 1
ATOM 881 C C . TYR A 1 112 ? -11.049 -4.830 -5.025 1.00 90.62 112 TYR A C 1
ATOM 883 O O . TYR A 1 112 ? -11.427 -3.677 -4.803 1.00 90.62 112 TYR A O 1
ATOM 891 N N . ARG A 1 113 ? -11.729 -5.654 -5.833 1.00 89.94 113 ARG A N 1
ATOM 892 C CA . ARG A 1 113 ? -12.991 -5.312 -6.507 1.00 89.94 113 ARG A CA 1
ATOM 893 C C . ARG A 1 113 ? -12.877 -3.990 -7.265 1.00 89.94 113 ARG A C 1
ATOM 895 O O . ARG A 1 113 ? -11.966 -3.810 -8.067 1.00 89.94 113 ARG A O 1
ATOM 902 N N . GLY A 1 114 ? -13.765 -3.036 -6.982 1.00 84.44 114 GLY A N 1
ATOM 903 C CA . GLY A 1 114 ? -13.755 -1.713 -7.605 1.00 84.44 114 GLY A CA 1
ATOM 904 C C . GLY A 1 114 ? -12.446 -0.946 -7.412 1.00 84.44 114 GLY A C 1
ATOM 905 O O . GLY A 1 114 ? -12.086 -0.143 -8.266 1.00 84.44 114 GLY A O 1
ATOM 906 N N . ALA A 1 115 ? -11.695 -1.216 -6.338 1.00 89.31 115 ALA A N 1
ATOM 907 C CA . ALA A 1 115 ? -10.399 -0.592 -6.084 1.00 89.31 115 ALA A CA 1
ATOM 908 C C . ALA A 1 115 ? -9.231 -1.252 -6.839 1.00 89.31 115 ALA A C 1
ATOM 910 O O . ALA A 1 115 ? -8.132 -0.702 -6.826 1.00 89.31 115 ALA A O 1
ATOM 911 N N . ALA A 1 116 ? -9.434 -2.388 -7.520 1.00 90.00 116 ALA A N 1
ATOM 912 C CA . ALA A 1 116 ? -8.366 -3.071 -8.254 1.00 90.00 116 ALA A CA 1
ATOM 913 C C . ALA A 1 116 ? -7.751 -2.191 -9.354 1.00 90.00 116 ALA A C 1
ATOM 915 O O . ALA A 1 116 ? -6.545 -2.234 -9.573 1.00 90.00 116 ALA A O 1
ATOM 916 N N . SER A 1 117 ? -8.548 -1.332 -9.998 1.00 86.69 117 SER A N 1
ATOM 917 C CA . SER A 1 117 ? -8.066 -0.379 -11.010 1.00 86.69 117 SER A CA 1
ATOM 918 C C . SER A 1 117 ? -7.238 0.772 -10.427 1.00 86.69 117 SER A C 1
ATOM 920 O O . SER A 1 117 ? -6.467 1.404 -11.147 1.00 86.69 117 SER A O 1
ATOM 922 N N . LEU A 1 118 ? -7.371 1.043 -9.125 1.00 87.44 118 LEU A N 1
ATOM 923 C CA . LEU A 1 118 ? -6.590 2.059 -8.412 1.00 87.44 118 LEU A CA 1
ATOM 924 C C . LEU A 1 118 ? -5.242 1.531 -7.923 1.00 87.44 118 LEU A C 1
ATOM 926 O O . LEU A 1 118 ? -4.424 2.307 -7.408 1.00 87.44 118 LEU A O 1
ATOM 930 N N . ARG A 1 119 ? -5.031 0.219 -8.069 1.00 89.19 119 ARG A N 1
ATO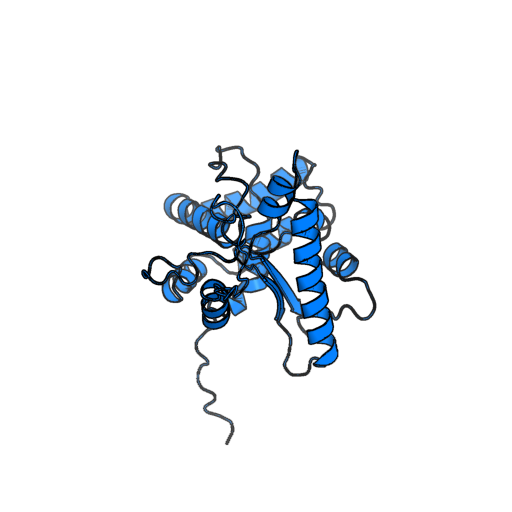M 931 C CA . ARG A 1 119 ? -3.862 -0.490 -7.588 1.00 89.19 119 ARG A CA 1
ATOM 932 C C . ARG A 1 119 ? -2.595 0.051 -8.216 1.00 89.19 119 ARG A C 1
ATOM 934 O O . ARG A 1 119 ? -2.455 0.103 -9.437 1.00 89.19 119 ARG A O 1
ATOM 941 N N . ARG A 1 120 ? -1.652 0.441 -7.364 1.00 89.94 120 ARG A N 1
ATOM 942 C CA . ARG A 1 120 ? -0.369 1.009 -7.777 1.00 89.94 120 ARG A CA 1
ATOM 943 C C . ARG A 1 120 ? 0.776 0.373 -6.993 1.00 89.94 120 ARG A C 1
ATOM 945 O O . ARG A 1 120 ? 0.600 0.107 -5.803 1.00 89.94 120 ARG A O 1
ATOM 952 N N . PRO A 1 121 ? 1.932 0.145 -7.643 1.00 91.12 121 PRO A N 1
ATOM 953 C CA . PRO A 1 121 ? 3.153 -0.237 -6.954 1.00 91.12 121 PRO A CA 1
ATOM 954 C C . PRO A 1 121 ? 3.549 0.792 -5.894 1.00 91.12 121 PRO A C 1
ATOM 956 O O . PRO A 1 121 ? 3.340 1.997 -6.057 1.00 91.12 121 PRO A O 1
ATOM 959 N N . LEU A 1 122 ? 4.205 0.310 -4.846 1.00 87.25 122 LEU A N 1
ATOM 960 C CA . LEU A 1 122 ? 4.896 1.137 -3.876 1.00 87.25 122 LEU A CA 1
ATOM 961 C C . LEU A 1 122 ? 6.116 1.789 -4.519 1.00 87.25 122 LEU A C 1
ATOM 963 O O . LEU A 1 122 ? 6.974 1.123 -5.108 1.00 87.25 122 LEU A O 1
ATOM 967 N N . ALA A 1 123 ? 6.226 3.102 -4.344 1.00 78.75 123 ALA A N 1
ATOM 968 C CA . ALA A 1 123 ? 7.474 3.787 -4.602 1.00 78.75 123 ALA A CA 1
ATOM 969 C C . ALA A 1 123 ? 8.458 3.487 -3.451 1.00 78.75 123 ALA A C 1
ATOM 971 O O . ALA A 1 123 ? 8.087 3.561 -2.278 1.00 78.75 123 ALA A O 1
ATOM 972 N N . PRO A 1 124 ? 9.726 3.186 -3.752 1.00 67.94 124 PRO A N 1
ATOM 973 C CA . PRO A 1 124 ? 10.788 3.141 -2.774 1.00 67.94 124 PRO A CA 1
ATOM 974 C C . PRO A 1 124 ? 10.989 4.551 -2.271 1.00 67.94 124 PRO A C 1
ATOM 976 O O . PRO A 1 124 ? 11.598 5.396 -2.930 1.00 67.94 124 PRO A O 1
ATOM 979 N N . PHE A 1 125 ? 10.442 4.817 -1.096 1.00 65.81 125 PHE A N 1
ATOM 980 C CA . PHE A 1 125 ? 10.658 6.091 -0.456 1.00 65.81 125 PHE A CA 1
ATOM 981 C C . PHE A 1 125 ? 12.147 6.273 -0.194 1.00 65.81 125 PHE A C 1
ATOM 983 O O . PHE A 1 125 ? 12.762 5.502 0.545 1.00 65.81 125 PHE A O 1
ATOM 990 N N . ALA A 1 126 ? 12.703 7.361 -0.736 1.00 53.38 126 ALA A N 1
ATOM 991 C CA . ALA A 1 126 ? 14.021 7.864 -0.350 1.00 53.38 126 ALA A CA 1
ATOM 992 C C . ALA A 1 126 ? 14.126 8.043 1.178 1.00 53.38 126 ALA A C 1
ATOM 994 O O . ALA A 1 126 ? 15.209 7.943 1.743 1.00 53.38 126 ALA A O 1
ATOM 995 N N . ASN A 1 127 ? 12.976 8.220 1.835 1.00 50.62 127 ASN A N 1
ATOM 996 C CA . ASN A 1 127 ? 12.826 8.465 3.258 1.00 50.62 127 ASN A CA 1
ATOM 997 C C . ASN A 1 127 ? 12.391 7.215 4.040 1.00 50.62 127 ASN A C 1
ATOM 999 O O . ASN A 1 127 ? 11.884 7.368 5.133 1.00 50.62 127 ASN A O 1
ATOM 1003 N N . TRP A 1 128 ? 12.486 5.979 3.548 1.00 58.56 128 TRP A N 1
ATOM 1004 C CA . TRP A 1 128 ? 12.449 4.849 4.503 1.00 58.56 128 TRP A CA 1
ATOM 1005 C C . TRP A 1 128 ? 13.808 4.684 5.168 1.00 58.56 128 TRP A C 1
ATOM 1007 O O . TRP A 1 128 ? 13.906 4.272 6.318 1.00 58.56 128 TRP A O 1
ATOM 1017 N N . CYS A 1 129 ? 14.868 5.030 4.436 1.00 49.91 129 CYS A N 1
ATOM 1018 C CA . CYS A 1 129 ? 16.249 4.867 4.854 1.00 49.91 129 CYS A CA 1
ATOM 1019 C C . CYS A 1 129 ? 17.115 5.923 4.162 1.00 49.91 129 CYS A C 1
ATOM 1021 O O . CYS A 1 129 ? 17.978 5.581 3.351 1.00 49.91 129 CYS A O 1
ATOM 1023 N N . ASP A 1 130 ? 16.861 7.206 4.416 1.00 49.81 130 ASP A N 1
ATOM 1024 C CA . ASP A 1 130 ? 17.812 8.227 3.984 1.00 49.81 130 ASP A CA 1
ATOM 1025 C C . ASP A 1 130 ? 19.075 8.090 4.871 1.00 49.81 130 ASP A C 1
ATOM 1027 O O . ASP A 1 130 ? 18.995 7.879 6.082 1.00 49.81 130 ASP A O 1
ATOM 1031 N N . ASP A 1 131 ? 20.265 8.135 4.262 1.00 43.81 131 ASP A N 1
ATOM 1032 C CA . ASP A 1 131 ? 21.552 8.057 4.980 1.00 43.81 131 ASP A CA 1
ATOM 1033 C C . ASP A 1 131 ? 21.800 9.283 5.891 1.00 43.81 131 ASP A C 1
ATOM 1035 O O . ASP A 1 131 ? 22.818 9.351 6.577 1.00 43.81 131 ASP A O 1
ATOM 1039 N N . ALA A 1 132 ? 20.888 10.262 5.896 1.00 53.09 132 ALA A N 1
ATOM 1040 C CA . ALA A 1 132 ? 20.955 11.491 6.677 1.00 53.09 132 ALA A CA 1
ATOM 1041 C C . ALA A 1 132 ? 20.006 11.496 7.896 1.00 53.09 132 ALA A C 1
ATOM 1043 O O . ALA A 1 132 ? 19.873 12.537 8.538 1.00 53.09 132 ALA A O 1
ATOM 1044 N N . GLY A 1 133 ? 19.356 10.369 8.222 1.00 50.38 133 GLY A N 1
ATOM 1045 C CA . GLY A 1 133 ? 18.439 10.246 9.361 1.00 50.38 133 GLY A CA 1
ATOM 1046 C C . GLY A 1 133 ? 17.100 10.985 9.218 1.00 50.38 133 GLY A C 1
ATOM 1047 O O . GLY A 1 133 ? 16.436 11.218 10.216 1.00 50.38 133 GLY A O 1
ATOM 1048 N N . ARG A 1 134 ? 16.692 11.378 8.006 1.00 53.09 134 ARG A N 1
ATOM 1049 C CA . ARG A 1 134 ? 15.383 12.000 7.704 1.00 53.09 134 ARG A CA 1
ATOM 1050 C C . ARG A 1 134 ? 14.366 11.010 7.140 1.00 53.09 134 ARG A C 1
ATOM 1052 O O . ARG A 1 134 ? 13.330 11.416 6.609 1.00 53.09 134 ARG A O 1
ATOM 1059 N N . GLY A 1 135 ? 14.692 9.721 7.176 1.00 58.25 135 GLY A N 1
ATOM 1060 C CA . GLY A 1 135 ? 13.719 8.687 6.879 1.00 58.25 135 GLY A CA 1
ATOM 1061 C C . GLY A 1 135 ? 12.752 8.456 8.040 1.00 58.25 135 GLY A C 1
ATOM 1062 O O . GLY A 1 135 ? 13.130 8.709 9.174 1.00 58.25 135 GLY A O 1
ATOM 1063 N N . LEU A 1 136 ? 11.548 7.944 7.752 1.00 64.75 136 LEU A N 1
ATOM 1064 C CA . LEU A 1 136 ? 10.705 7.279 8.741 1.00 64.75 136 LEU A CA 1
ATOM 1065 C C . LEU A 1 136 ? 11.489 6.125 9.349 1.00 64.75 136 LEU A C 1
ATOM 1067 O O . LEU A 1 136 ? 11.577 5.039 8.766 1.00 64.75 136 LEU A O 1
ATOM 1071 N N . ASP A 1 137 ? 12.074 6.377 10.512 1.00 71.38 137 ASP A N 1
ATOM 1072 C CA . ASP A 1 137 ? 12.638 5.315 11.317 1.00 71.38 137 ASP A CA 1
ATOM 1073 C C . ASP A 1 137 ? 11.514 4.428 11.891 1.00 71.38 137 ASP A C 1
ATOM 1075 O O . ASP A 1 137 ? 10.312 4.627 11.672 1.00 71.38 137 ASP A O 1
ATOM 1079 N N . ARG A 1 138 ? 11.908 3.348 12.568 1.00 74.50 138 ARG A N 1
ATOM 1080 C CA . ARG A 1 138 ? 10.955 2.399 13.156 1.00 74.50 138 ARG A CA 1
ATOM 1081 C C . ARG A 1 138 ? 10.079 3.047 14.218 1.00 74.50 138 ARG A C 1
ATOM 1083 O O . ARG A 1 138 ? 8.925 2.652 14.338 1.00 74.50 138 ARG A O 1
ATOM 1090 N N . GLU A 1 139 ? 10.629 3.988 14.973 1.00 80.12 139 GLU A N 1
ATOM 1091 C CA . GLU A 1 139 ? 9.949 4.641 16.086 1.00 80.12 139 GLU A CA 1
ATOM 1092 C C . GLU A 1 139 ? 8.883 5.593 15.554 1.00 80.12 139 GLU A C 1
ATOM 1094 O O . GLU A 1 139 ? 7.744 5.546 16.002 1.00 80.12 139 GLU A O 1
ATOM 1099 N N . GLU A 1 140 ? 9.189 6.367 14.513 1.00 80.31 140 GLU A N 1
ATOM 1100 C CA . GLU A 1 140 ? 8.213 7.216 13.834 1.00 80.31 140 GLU A CA 1
ATOM 1101 C C . GLU A 1 140 ? 7.083 6.403 13.193 1.00 80.31 140 GLU A C 1
ATOM 1103 O O . GLU A 1 140 ? 5.923 6.810 13.259 1.00 80.31 140 GLU A O 1
ATOM 1108 N N . MET A 1 141 ? 7.395 5.254 12.580 1.00 83.06 141 MET A N 1
ATOM 1109 C CA . MET A 1 141 ? 6.362 4.362 12.041 1.00 83.06 141 MET A CA 1
ATOM 1110 C C . MET A 1 141 ? 5.510 3.761 13.164 1.00 83.06 141 MET A C 1
ATOM 1112 O O . MET A 1 141 ? 4.289 3.729 13.043 1.00 83.06 141 MET A O 1
ATOM 1116 N N . ALA A 1 142 ? 6.128 3.314 14.259 1.00 85.69 142 ALA A N 1
ATOM 1117 C CA . ALA A 1 142 ? 5.411 2.797 15.420 1.00 85.69 142 ALA A CA 1
ATOM 1118 C C . ALA A 1 142 ? 4.494 3.868 16.024 1.00 85.69 142 ALA A C 1
ATOM 1120 O O . ALA A 1 142 ? 3.308 3.616 16.182 1.00 85.69 142 ALA A O 1
ATOM 1121 N N . HIS A 1 143 ? 4.988 5.088 16.238 1.00 86.88 143 HIS A N 1
ATOM 1122 C CA . HIS A 1 143 ? 4.182 6.209 16.719 1.00 86.88 143 HIS A CA 1
ATOM 1123 C C . HIS A 1 143 ? 3.037 6.573 15.770 1.00 86.88 143 HIS A C 1
ATOM 1125 O O . HIS A 1 143 ? 1.931 6.872 16.221 1.00 86.88 143 HIS A O 1
ATOM 1131 N N . LEU A 1 144 ? 3.264 6.518 14.452 1.00 86.56 144 LEU A N 1
ATOM 1132 C CA . LEU A 1 144 ? 2.195 6.692 13.468 1.00 86.56 144 LEU A CA 1
ATOM 1133 C C . LEU A 1 144 ? 1.119 5.612 13.640 1.00 86.56 144 LEU A C 1
ATOM 1135 O O . LEU A 1 144 ? -0.067 5.937 13.672 1.00 86.56 144 LEU A O 1
ATOM 1139 N N . LEU A 1 145 ? 1.510 4.347 13.787 1.00 89.44 145 LEU A N 1
ATOM 1140 C CA . LEU A 1 145 ? 0.573 3.239 13.977 1.00 89.44 145 LEU A CA 1
ATOM 1141 C C . LEU A 1 145 ? -0.133 3.293 15.340 1.00 89.44 145 LEU A C 1
ATOM 1143 O O . LEU A 1 145 ? -1.316 2.994 15.405 1.00 89.44 145 LEU A O 1
ATOM 1147 N N . GLU A 1 146 ? 0.538 3.730 16.406 1.00 90.94 146 GLU A N 1
ATOM 1148 C CA . GLU A 1 146 ? -0.049 3.939 17.740 1.00 90.94 146 GLU A CA 1
ATOM 1149 C C . GLU A 1 146 ? -1.076 5.078 17.751 1.00 90.94 146 GLU A C 1
ATOM 1151 O O . GLU A 1 146 ? -2.055 5.032 18.496 1.00 90.94 146 GLU A O 1
ATOM 1156 N N . SER A 1 147 ? -0.873 6.097 16.910 1.00 90.75 147 SER A N 1
ATOM 1157 C CA . SER A 1 147 ? -1.791 7.235 16.793 1.00 90.75 147 SER A CA 1
ATOM 1158 C C . SER A 1 147 ? -3.101 6.902 16.069 1.00 90.75 147 SER A C 1
ATOM 1160 O O . SER A 1 147 ? -4.046 7.692 16.110 1.00 90.75 147 SER A O 1
ATOM 1162 N N . LEU A 1 148 ? -3.180 5.737 15.416 1.00 92.31 148 LEU A N 1
ATOM 1163 C CA . LEU A 1 148 ? -4.343 5.290 14.658 1.00 92.31 148 LEU A CA 1
ATOM 1164 C C . LEU A 1 148 ? -4.872 3.967 15.211 1.00 92.31 148 LEU A C 1
ATOM 1166 O O . LEU A 1 148 ? -4.134 3.019 15.448 1.00 92.31 148 LEU A O 1
ATOM 1170 N N . SER A 1 149 ? -6.191 3.832 15.342 1.00 92.62 149 SER A N 1
ATOM 1171 C CA . SER A 1 149 ? -6.753 2.515 15.642 1.00 92.62 149 SER A CA 1
ATOM 1172 C C . SER A 1 149 ? -6.663 1.612 14.411 1.00 92.62 149 SER A C 1
ATOM 1174 O O . SER A 1 149 ? -7.216 1.947 13.357 1.00 92.62 149 SER A O 1
ATOM 1176 N N . LYS A 1 150 ? -6.082 0.412 14.564 1.00 93.88 150 LYS A N 1
ATOM 1177 C CA . LYS A 1 150 ? -6.108 -0.641 13.528 1.00 93.88 150 LYS A CA 1
ATOM 1178 C C . LYS A 1 150 ? -7.526 -0.852 12.985 1.00 93.88 150 LYS A C 1
ATOM 1180 O O . LYS A 1 150 ? -7.731 -0.903 11.777 1.00 93.88 150 LYS A O 1
ATOM 1185 N N . GLY A 1 151 ? -8.532 -0.887 13.864 1.00 94.00 151 GLY A N 1
ATOM 1186 C CA . GLY A 1 151 ? -9.933 -1.061 13.472 1.00 94.00 151 GLY A CA 1
ATOM 1187 C C . GLY A 1 151 ? -10.467 0.058 12.569 1.00 94.00 151 GLY A C 1
ATOM 1188 O O . GLY A 1 151 ? -11.229 -0.218 11.645 1.00 94.00 151 GLY A O 1
ATOM 1189 N N . GLN A 1 152 ? -10.042 1.307 12.787 1.00 93.31 152 GLN A N 1
ATOM 1190 C CA . GLN A 1 152 ? -10.436 2.444 11.946 1.00 93.31 152 GLN A CA 1
ATOM 1191 C C . GLN A 1 152 ? -9.790 2.371 10.563 1.00 93.31 152 GLN A C 1
ATOM 1193 O O . GLN A 1 152 ? -10.481 2.537 9.560 1.00 93.31 152 GLN A O 1
ATOM 1198 N N . VAL A 1 153 ? -8.494 2.055 10.499 1.00 94.75 153 VAL A N 1
ATOM 1199 C CA . VAL A 1 153 ? -7.779 1.871 9.227 1.00 94.75 153 VAL A CA 1
ATOM 1200 C C . VAL A 1 153 ? -8.411 0.748 8.409 1.00 94.75 153 VAL A C 1
ATOM 1202 O O . VAL A 1 153 ? -8.691 0.924 7.224 1.00 94.75 153 VAL A O 1
ATOM 1205 N N . TYR A 1 154 ? -8.731 -0.375 9.053 1.00 94.19 154 TYR A N 1
ATOM 1206 C CA . TYR A 1 154 ? -9.424 -1.488 8.408 1.00 94.19 154 TYR A CA 1
ATOM 1207 C C . TYR A 1 154 ? -10.833 -1.103 7.949 1.00 94.19 154 TYR A C 1
ATOM 1209 O O . TYR A 1 154 ? -11.256 -1.528 6.878 1.00 94.19 154 TYR A O 1
ATOM 1217 N N . ALA A 1 155 ? -11.564 -0.284 8.711 1.00 93.75 155 ALA A N 1
ATOM 1218 C CA . ALA A 1 155 ? -12.876 0.207 8.297 1.00 93.75 155 ALA A CA 1
ATOM 1219 C C . ALA A 1 155 ? -12.787 1.096 7.045 1.00 93.75 155 ALA A C 1
ATOM 1221 O O . ALA A 1 155 ? -13.583 0.916 6.123 1.00 93.75 155 ALA A O 1
ATOM 1222 N N . VAL A 1 156 ? -11.801 2.000 6.978 1.00 93.38 156 VAL A N 1
ATOM 1223 C CA . VAL A 1 156 ? -11.539 2.843 5.798 1.00 93.38 156 VAL A CA 1
ATOM 1224 C C . VAL A 1 156 ? -11.158 1.981 4.591 1.00 93.38 156 VAL A C 1
ATOM 1226 O O . VAL A 1 156 ? -11.773 2.105 3.533 1.00 93.38 156 VAL A O 1
ATOM 1229 N N . ALA A 1 157 ? -10.205 1.057 4.745 1.00 94.00 157 ALA A N 1
ATOM 1230 C CA . ALA A 1 157 ? -9.766 0.175 3.662 1.00 94.00 157 ALA A CA 1
ATOM 1231 C C . ALA A 1 157 ? -10.885 -0.763 3.179 1.00 94.00 157 ALA A C 1
ATOM 1233 O O . ALA A 1 157 ? -11.096 -0.930 1.980 1.00 94.00 157 ALA A O 1
ATOM 1234 N N . ARG A 1 158 ? -11.681 -1.325 4.095 1.00 93.19 158 ARG A N 1
ATOM 1235 C CA . ARG A 1 158 ? -12.845 -2.148 3.740 1.00 93.19 158 ARG A CA 1
ATOM 1236 C C . ARG A 1 158 ? -13.907 -1.333 3.012 1.00 93.19 158 ARG A C 1
ATOM 1238 O O . ARG A 1 158 ? -14.498 -1.834 2.059 1.00 93.19 158 ARG A O 1
ATOM 1245 N N . GLN A 1 159 ? -14.134 -0.087 3.429 1.00 92.69 159 GLN A N 1
ATOM 1246 C CA . GLN A 1 159 ? -15.020 0.819 2.708 1.00 92.69 159 GLN A CA 1
ATOM 1247 C C . GLN A 1 159 ? -14.459 1.197 1.339 1.00 92.69 159 GLN A C 1
ATOM 1249 O O . GLN A 1 159 ? -15.249 1.582 0.498 1.00 92.69 159 GLN A O 1
ATOM 1254 N N . ALA A 1 160 ? -13.154 1.086 1.092 1.00 91.12 160 ALA A N 1
ATOM 1255 C CA . ALA A 1 160 ? -12.579 1.281 -0.234 1.00 91.12 160 ALA A CA 1
ATOM 1256 C C . ALA A 1 160 ? -12.721 0.040 -1.144 1.00 91.12 160 ALA A C 1
ATOM 1258 O O . ALA A 1 160 ? -12.887 0.164 -2.354 1.00 91.12 160 ALA A O 1
ATOM 1259 N N . ILE A 1 161 ? -12.682 -1.158 -0.560 1.00 91.44 161 ILE A N 1
ATOM 1260 C CA . ILE A 1 161 ? -12.730 -2.448 -1.277 1.00 91.44 161 ILE A CA 1
ATOM 1261 C C . ILE A 1 161 ? -14.170 -2.979 -1.442 1.00 91.44 161 ILE A C 1
ATOM 1263 O O . ILE A 1 161 ? -14.418 -3.917 -2.199 1.00 91.44 161 ILE A O 1
ATOM 1267 N N . GLY A 1 162 ? -15.136 -2.402 -0.723 1.00 86.62 162 GLY A N 1
ATOM 1268 C CA . GLY A 1 162 ? -16.528 -2.851 -0.668 1.00 86.62 162 GLY A CA 1
ATOM 1269 C C . GLY A 1 162 ? -17.158 -3.189 -2.028 1.00 86.62 162 GLY A C 1
ATOM 1270 O O . GLY A 1 162 ? -16.924 -2.540 -3.047 1.00 86.62 162 GLY A O 1
ATOM 1271 N N . ALA A 1 163 ? -17.997 -4.228 -2.040 1.00 65.62 163 ALA A N 1
ATOM 1272 C CA . ALA A 1 163 ? -18.710 -4.646 -3.242 1.00 65.62 163 ALA A CA 1
ATOM 1273 C C . ALA A 1 163 ? -19.600 -3.513 -3.788 1.00 65.62 163 ALA A C 1
ATOM 1275 O O . ALA A 1 163 ? -20.302 -2.849 -3.026 1.00 65.62 163 ALA A O 1
ATOM 1276 N N . GLY A 1 164 ? -19.582 -3.317 -5.111 1.00 65.81 164 GLY A N 1
ATOM 1277 C CA . GLY A 1 164 ? -20.381 -2.285 -5.783 1.00 65.81 164 GLY A CA 1
ATOM 1278 C C . GLY A 1 164 ? -19.813 -0.869 -5.682 1.00 65.81 164 GLY A C 1
ATOM 1279 O O . GLY A 1 164 ? -20.524 0.087 -5.977 1.00 65.81 164 GLY A O 1
ATOM 1280 N N . ILE A 1 165 ? -18.558 -0.720 -5.253 1.00 77.50 165 ILE A N 1
ATOM 1281 C CA . ILE A 1 165 ? -17.859 0.560 -5.335 1.00 77.50 165 ILE A CA 1
ATOM 1282 C C . ILE A 1 165 ? -17.406 0.785 -6.762 1.00 77.50 165 ILE A C 1
ATOM 1284 O O . ILE A 1 165 ? -16.638 0.004 -7.318 1.00 77.50 165 ILE A O 1
ATOM 1288 N N . ASP A 1 166 ? -17.864 1.897 -7.310 1.00 83.06 166 ASP A N 1
ATOM 1289 C CA . ASP A 1 166 ? -17.332 2.480 -8.523 1.00 83.06 166 ASP A CA 1
ATOM 1290 C C . ASP A 1 166 ? -16.677 3.806 -8.132 1.00 83.06 166 ASP A C 1
ATOM 1292 O O . ASP A 1 166 ? -17.333 4.719 -7.635 1.00 83.06 166 ASP A O 1
ATOM 1296 N N . TRP A 1 167 ? -15.362 3.916 -8.313 1.00 83.25 167 TRP A N 1
ATOM 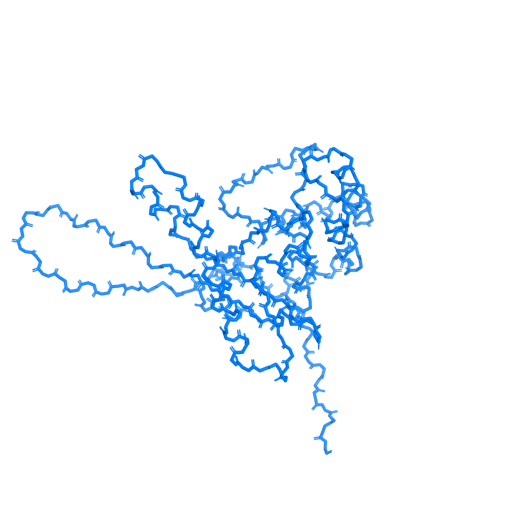1297 C CA . TRP A 1 167 ? -14.618 5.133 -7.969 1.00 83.25 167 TRP A CA 1
ATOM 1298 C C . TRP A 1 167 ? -14.892 6.304 -8.918 1.00 83.25 167 TRP A C 1
ATOM 1300 O O . TRP A 1 167 ? -14.401 7.408 -8.686 1.00 83.25 167 TRP A O 1
ATOM 1310 N N . THR A 1 168 ? -15.694 6.082 -9.961 1.00 81.25 168 THR A N 1
ATOM 1311 C CA . THR A 1 168 ? -16.259 7.134 -10.811 1.00 81.25 168 THR A CA 1
ATOM 1312 C C . THR A 1 168 ? -17.639 7.611 -10.331 1.00 81.25 168 THR A C 1
ATOM 1314 O O . THR A 1 168 ? -18.088 8.681 -10.742 1.00 81.25 168 THR A O 1
ATOM 1317 N N . ASP A 1 169 ? -18.289 6.876 -9.419 1.00 85.69 169 ASP A N 1
ATOM 1318 C CA . ASP A 1 169 ? -19.610 7.191 -8.870 1.00 85.69 169 ASP A CA 1
ATOM 1319 C C . ASP A 1 169 ? -19.528 8.081 -7.620 1.00 85.69 169 ASP A C 1
ATOM 1321 O O . ASP A 1 169 ? -18.887 7.758 -6.615 1.00 85.69 169 ASP A O 1
ATOM 1325 N N . ALA A 1 170 ? -20.271 9.190 -7.644 1.00 85.00 170 ALA A N 1
ATOM 1326 C CA . ALA A 1 170 ? -20.337 10.144 -6.544 1.00 85.00 170 ALA A CA 1
ATOM 1327 C C . ALA A 1 170 ? -20.827 9.510 -5.230 1.00 85.00 170 ALA A C 1
ATOM 1329 O O . ALA A 1 170 ? -20.310 9.853 -4.169 1.00 85.00 170 ALA A O 1
ATOM 1330 N N . ALA A 1 171 ? -21.778 8.568 -5.268 1.00 87.50 171 ALA A N 1
ATOM 1331 C CA . ALA A 1 171 ? -22.304 7.963 -4.043 1.00 87.50 171 ALA A CA 1
ATOM 1332 C C . ALA A 1 171 ? -21.267 7.066 -3.346 1.00 87.50 171 ALA A C 1
ATOM 1334 O O . ALA A 1 171 ? -21.167 7.062 -2.116 1.00 87.50 171 ALA A O 1
ATOM 1335 N N . SER A 1 172 ? -20.473 6.323 -4.115 1.00 86.50 172 SER A N 1
ATOM 1336 C CA . SER A 1 172 ? -19.353 5.526 -3.605 1.00 86.50 172 SER A CA 1
ATOM 1337 C C . SER A 1 172 ? -18.278 6.402 -2.963 1.00 86.50 172 SER A C 1
ATOM 1339 O O . SER A 1 172 ? -17.817 6.103 -1.857 1.00 86.50 172 SER A O 1
ATOM 1341 N N . LEU A 1 173 ? -17.961 7.528 -3.603 1.00 86.06 173 LEU A N 1
ATOM 1342 C CA . LEU A 1 173 ? -17.032 8.527 -3.084 1.00 86.06 173 LEU A CA 1
ATOM 1343 C C . LEU A 1 173 ? -17.524 9.163 -1.780 1.00 86.06 173 LEU A C 1
ATOM 1345 O O . LEU A 1 173 ? -16.749 9.279 -0.831 1.00 86.06 173 LEU A O 1
ATOM 1349 N N . THR A 1 174 ? -18.811 9.515 -1.695 1.00 88.31 174 THR A N 1
ATOM 1350 C CA . THR A 1 174 ? -19.414 10.039 -0.462 1.00 88.31 174 THR A CA 1
ATOM 1351 C C . THR A 1 174 ? -19.302 9.031 0.677 1.00 88.31 174 THR A C 1
ATOM 1353 O O . THR A 1 174 ? -18.807 9.386 1.740 1.00 88.31 174 THR A O 1
ATOM 1356 N N . ARG A 1 175 ? -19.656 7.756 0.455 1.00 88.88 175 ARG A N 1
ATOM 1357 C CA . ARG A 1 175 ? -19.564 6.720 1.502 1.00 88.88 175 ARG A CA 1
ATOM 1358 C C . ARG A 1 175 ? -18.143 6.542 2.035 1.00 88.88 175 ARG A C 1
ATOM 1360 O O . ARG A 1 175 ? -17.954 6.393 3.242 1.00 88.88 175 ARG A O 1
ATOM 1367 N N . PHE A 1 176 ? -17.151 6.537 1.145 1.00 90.62 176 PHE A N 1
ATOM 1368 C CA . PHE A 1 176 ? -15.748 6.478 1.547 1.00 90.62 176 PHE A CA 1
ATOM 1369 C C . PHE A 1 176 ? -15.350 7.715 2.360 1.00 90.62 176 PHE A C 1
ATOM 1371 O O . PHE A 1 176 ? -14.799 7.579 3.456 1.00 90.62 176 PHE A O 1
ATOM 1378 N N . ASN A 1 177 ? -15.700 8.910 1.874 1.00 90.19 177 ASN A N 1
ATOM 1379 C CA . ASN A 1 177 ? -15.412 10.157 2.571 1.00 90.19 177 ASN A CA 1
ATOM 1380 C C . ASN A 1 177 ? -16.090 10.214 3.951 1.00 90.19 177 ASN A C 1
ATOM 1382 O O . ASN A 1 177 ? -15.459 10.651 4.900 1.00 90.19 177 ASN A O 1
ATOM 1386 N N . ASP A 1 178 ? -17.308 9.699 4.118 1.00 91.38 178 ASP A N 1
ATOM 1387 C CA . ASP A 1 178 ? -18.000 9.677 5.415 1.00 91.38 178 ASP A CA 1
ATOM 1388 C C . ASP A 1 178 ? -17.291 8.790 6.452 1.00 91.38 178 ASP A C 1
ATOM 1390 O O . ASP A 1 178 ? -17.268 9.101 7.644 1.00 91.38 178 ASP A O 1
ATOM 1394 N N . VAL A 1 179 ? -16.722 7.649 6.042 1.00 92.62 179 VAL A N 1
ATOM 1395 C CA . VAL A 1 179 ? -15.904 6.814 6.945 1.00 92.62 179 VAL A CA 1
ATOM 1396 C C . VAL A 1 179 ? -14.594 7.528 7.283 1.00 92.62 179 VAL A C 1
ATOM 1398 O O . VAL A 1 179 ? -14.189 7.551 8.445 1.00 92.62 179 VAL A O 1
ATOM 1401 N N . TYR A 1 180 ? -13.969 8.159 6.291 1.00 91.75 180 TYR A N 1
ATO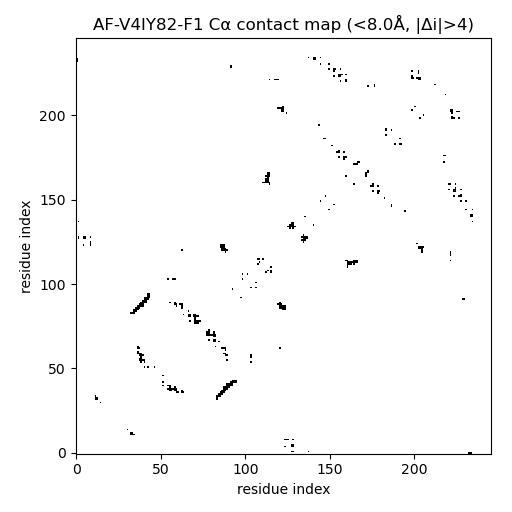M 1402 C CA . TYR A 1 180 ? -12.737 8.921 6.468 1.00 91.75 180 TYR A CA 1
ATOM 1403 C C . TYR A 1 180 ? -12.914 10.146 7.384 1.00 91.75 180 TYR A C 1
ATOM 1405 O O . TYR A 1 180 ? -12.132 10.331 8.315 1.00 91.75 180 TYR A O 1
ATOM 1413 N N . GLN A 1 181 ? -13.965 10.950 7.196 1.00 91.50 181 GLN A N 1
ATOM 1414 C CA . GLN A 1 181 ? -14.247 12.115 8.042 1.00 91.50 181 GLN A CA 1
ATOM 1415 C C . GLN A 1 181 ? -14.571 11.697 9.478 1.00 91.50 181 GLN A C 1
ATOM 1417 O O . GLN A 1 181 ? -14.076 12.321 10.409 1.00 91.50 181 GLN A O 1
ATOM 1422 N N . ARG A 1 182 ? -15.293 10.588 9.687 1.00 92.56 182 ARG A N 1
ATOM 1423 C CA . ARG A 1 182 ? -15.498 10.045 11.041 1.00 92.56 182 ARG A CA 1
ATOM 1424 C C . ARG A 1 182 ? -14.183 9.668 11.719 1.00 92.56 182 ARG A C 1
ATOM 1426 O O . ARG A 1 182 ? -14.001 9.946 12.899 1.00 92.56 182 ARG A O 1
ATOM 1433 N N . MET A 1 183 ? -13.251 9.054 10.990 1.00 93.38 183 MET A N 1
ATOM 1434 C CA . MET A 1 183 ? -11.917 8.768 11.524 1.00 93.38 183 MET A CA 1
ATOM 1435 C C . MET A 1 183 ? -11.175 10.064 11.882 1.00 93.38 183 MET A C 1
ATOM 1437 O O . MET A 1 183 ? -10.623 10.166 12.977 1.00 93.38 183 MET A O 1
ATOM 1441 N N . ARG A 1 184 ? -11.234 11.073 11.006 1.00 93.25 184 ARG A N 1
ATOM 1442 C CA . ARG A 1 184 ? -10.664 12.406 11.243 1.00 93.25 184 ARG A CA 1
ATOM 1443 C C . ARG A 1 184 ? -11.249 13.093 12.475 1.00 93.25 184 ARG A C 1
ATOM 1445 O O . ARG A 1 184 ? -10.505 13.713 13.227 1.00 93.25 184 ARG A O 1
ATOM 1452 N N . GLU A 1 185 ? -12.554 12.987 12.696 1.00 92.94 185 GLU A N 1
ATOM 1453 C CA . GLU A 1 185 ? -13.239 13.544 13.867 1.00 92.94 185 GLU A CA 1
ATOM 1454 C C . GLU A 1 185 ? -12.809 12.852 15.163 1.00 92.94 185 GLU A C 1
ATOM 1456 O O . GLU A 1 185 ? -12.529 13.530 16.149 1.00 92.94 185 GLU A O 1
ATOM 1461 N N . VAL A 1 186 ? -12.705 11.517 15.156 1.00 93.12 186 VAL A N 1
ATOM 1462 C CA . VAL A 1 186 ? -12.310 10.735 16.339 1.00 93.12 186 VAL A CA 1
ATOM 1463 C C . VAL A 1 186 ? -10.850 10.980 16.726 1.00 93.12 186 VAL A C 1
ATOM 1465 O O . VAL A 1 186 ? -10.552 11.112 17.910 1.00 93.12 186 VAL A O 1
ATOM 1468 N N . VAL A 1 187 ? -9.943 11.051 15.748 1.00 91.56 187 VAL A N 1
ATOM 1469 C CA . VAL A 1 187 ? -8.516 11.347 15.988 1.00 91.56 187 VAL A CA 1
ATOM 1470 C C . VAL A 1 187 ? -8.296 12.843 16.272 1.00 91.56 187 VAL A C 1
ATOM 1472 O O . VAL A 1 187 ? -7.378 13.229 16.993 1.00 91.56 187 VAL A O 1
ATOM 1475 N N . GLY A 1 188 ? -9.164 13.700 15.736 1.00 92.94 188 GLY A N 1
ATOM 1476 C CA . GLY A 1 188 ? -9.050 15.152 15.783 1.00 92.94 188 GLY A CA 1
ATOM 1477 C C . GLY A 1 188 ? -8.194 15.698 14.637 1.00 92.94 188 GLY A C 1
ATOM 1478 O O . GLY A 1 188 ? -7.059 15.274 14.417 1.00 92.94 188 GLY A O 1
ATOM 1479 N N . SER A 1 189 ? -8.709 16.710 13.931 1.00 88.44 189 SER A N 1
ATOM 1480 C CA . SER A 1 189 ? -8.098 17.267 12.708 1.00 88.44 189 SER A CA 1
ATOM 1481 C C . SER A 1 189 ? -6.632 17.686 12.865 1.00 88.44 189 SER A C 1
ATOM 1483 O O . SER A 1 189 ? -5.818 17.418 11.988 1.00 88.44 189 SER A O 1
ATOM 1485 N N . ARG A 1 190 ? -6.263 18.275 14.012 1.00 88.31 190 ARG A N 1
ATOM 1486 C CA . ARG A 1 190 ? -4.881 18.710 14.294 1.00 88.31 190 ARG A CA 1
ATOM 1487 C C . ARG A 1 190 ? -3.862 17.571 14.276 1.00 88.31 190 ARG A C 1
ATOM 1489 O O . ARG A 1 190 ? -2.707 17.822 13.954 1.00 88.31 190 ARG A O 1
ATOM 1496 N N . GLN A 1 191 ? -4.270 16.365 14.664 1.00 88.50 191 GLN A N 1
ATOM 1497 C CA . GLN A 1 191 ? -3.404 15.186 14.660 1.00 88.50 191 GLN A CA 1
ATOM 1498 C C . GLN A 1 191 ? -3.564 14.404 13.358 1.00 88.50 191 GLN A C 1
ATOM 1500 O O . GLN A 1 191 ? -2.581 13.966 12.771 1.00 88.50 191 GLN A O 1
ATOM 1505 N N . PHE A 1 192 ? -4.798 14.278 12.875 1.00 89.31 192 PHE A N 1
ATOM 1506 C CA . PHE A 1 192 ? -5.117 13.458 11.717 1.00 89.31 192 PHE A CA 1
ATOM 1507 C C . PHE A 1 192 ? -4.575 14.009 10.394 1.00 89.31 192 PHE A C 1
ATOM 1509 O O . PHE A 1 192 ? -4.083 13.236 9.577 1.00 89.31 192 PHE A O 1
ATOM 1516 N N . ASP A 1 193 ? -4.635 15.325 10.171 1.00 88.94 193 ASP A N 1
ATOM 1517 C CA . ASP A 1 193 ? -4.242 15.905 8.882 1.00 88.94 193 ASP A CA 1
ATOM 1518 C C . ASP A 1 193 ? -2.739 15.683 8.583 1.00 88.94 193 ASP A C 1
ATOM 1520 O O . ASP A 1 193 ? -2.429 15.155 7.510 1.00 88.94 193 ASP A O 1
ATOM 1524 N N . PRO A 1 194 ? -1.800 15.935 9.525 1.00 86.44 194 PRO A N 1
ATOM 1525 C CA . PRO A 1 194 ? -0.388 15.582 9.339 1.00 86.44 194 PRO A CA 1
ATOM 1526 C C . PRO A 1 194 ? -0.141 14.080 9.144 1.00 86.44 194 PRO A C 1
ATOM 1528 O O . PRO A 1 194 ? 0.728 13.689 8.362 1.00 86.44 194 PRO A O 1
ATOM 1531 N N . LEU A 1 195 ? -0.899 13.222 9.838 1.00 87.19 195 LEU A N 1
ATOM 1532 C CA . LEU A 1 195 ? -0.797 11.767 9.678 1.00 87.19 195 LEU A CA 1
ATOM 1533 C C . LEU A 1 195 ? -1.222 11.340 8.275 1.00 87.19 195 LEU A C 1
ATOM 1535 O O . LEU A 1 195 ? -0.533 10.545 7.639 1.00 87.19 195 LEU A O 1
ATOM 1539 N N . CYS A 1 196 ? -2.320 11.901 7.768 1.00 87.31 196 CYS A N 1
ATOM 1540 C CA . CYS A 1 196 ? -2.792 11.627 6.420 1.00 87.31 196 CYS A CA 1
ATOM 1541 C C . CYS A 1 196 ? -1.775 12.087 5.373 1.00 87.31 196 CYS A C 1
ATOM 1543 O O . CYS A 1 196 ? -1.436 11.309 4.484 1.00 87.31 196 CYS A O 1
ATOM 1545 N N . GLU A 1 197 ? -1.211 13.293 5.503 1.00 84.62 197 GLU A N 1
ATOM 1546 C CA . GLU A 1 197 ? -0.127 13.750 4.623 1.00 84.62 197 GLU A CA 1
ATOM 1547 C C . GLU A 1 197 ? 1.064 12.787 4.643 1.00 84.62 197 GLU A C 1
ATOM 1549 O O . GLU A 1 197 ? 1.651 12.497 3.596 1.00 84.62 197 GLU A O 1
ATOM 1554 N N . ARG A 1 198 ? 1.399 12.237 5.814 1.00 84.94 198 ARG A N 1
ATOM 1555 C CA . ARG A 1 198 ? 2.498 11.280 5.958 1.00 84.94 198 ARG A CA 1
ATOM 1556 C C . ARG A 1 198 ? 2.173 9.919 5.341 1.00 84.94 198 ARG A C 1
ATOM 1558 O O . ARG A 1 198 ? 3.041 9.369 4.675 1.00 84.94 198 ARG A O 1
ATOM 1565 N N . ILE A 1 199 ? 0.947 9.414 5.475 1.00 86.88 199 ILE A N 1
ATOM 1566 C CA . ILE A 1 199 ? 0.462 8.180 4.821 1.00 86.88 199 ILE A CA 1
ATOM 1567 C C . ILE A 1 199 ? 0.432 8.347 3.298 1.00 86.88 199 ILE A C 1
ATOM 1569 O O . ILE A 1 199 ? 0.929 7.492 2.568 1.00 86.88 199 ILE A O 1
ATOM 1573 N N . GLN A 1 200 ? -0.110 9.466 2.816 1.00 84.94 200 GLN A N 1
ATOM 1574 C CA . GLN A 1 200 ? -0.145 9.824 1.396 1.00 84.94 200 GLN A CA 1
ATOM 1575 C C . GLN A 1 200 ? 1.255 10.009 0.831 1.00 84.94 200 GLN A C 1
ATOM 1577 O O . GLN A 1 200 ? 1.500 9.669 -0.317 1.00 84.94 200 GLN A O 1
ATOM 1582 N N . THR A 1 201 ? 2.184 10.519 1.638 1.00 79.94 201 THR A N 1
ATOM 1583 C CA . THR A 1 201 ? 3.597 10.497 1.286 1.00 79.94 201 THR A CA 1
ATOM 1584 C C . THR A 1 201 ? 4.026 9.037 1.205 1.00 79.94 201 THR A C 1
ATOM 1586 O O . THR A 1 201 ? 4.155 8.544 0.104 1.00 79.94 201 THR A O 1
ATOM 1589 N N . LEU A 1 202 ? 4.094 8.297 2.313 1.00 80.25 202 LEU A N 1
ATOM 1590 C CA . LEU A 1 202 ? 4.569 6.905 2.406 1.00 80.25 202 LEU A CA 1
ATOM 1591 C C . LEU A 1 202 ? 4.075 5.930 1.326 1.00 80.25 202 LEU A C 1
ATOM 1593 O O . LEU A 1 202 ? 4.837 5.065 0.899 1.00 80.25 202 LEU A O 1
ATOM 1597 N N . PHE A 1 203 ? 2.809 6.027 0.934 1.00 85.19 203 PHE A N 1
ATOM 1598 C CA . PHE A 1 203 ? 2.156 5.061 0.052 1.00 85.19 203 PHE A CA 1
ATOM 1599 C C . PHE A 1 203 ? 1.617 5.685 -1.241 1.00 85.19 203 PHE A C 1
ATOM 1601 O O . PHE A 1 203 ? 1.022 4.988 -2.062 1.00 85.19 203 PHE A O 1
ATOM 1608 N N . GLY A 1 204 ? 1.806 6.991 -1.438 1.00 75.19 204 GLY A N 1
ATOM 1609 C CA . GLY A 1 204 ? 1.403 7.675 -2.659 1.00 75.19 204 GLY A CA 1
ATOM 1610 C C . GLY A 1 204 ? 2.373 7.429 -3.809 1.00 75.19 204 GLY A C 1
ATOM 1611 O O . GLY A 1 204 ? 3.552 7.114 -3.638 1.00 75.19 204 GLY A O 1
ATOM 1612 N N . SER A 1 205 ? 1.876 7.603 -5.030 1.00 63.12 205 SER A N 1
ATOM 1613 C CA . SER A 1 205 ? 2.705 7.531 -6.231 1.00 63.12 205 SER A CA 1
ATOM 1614 C C . SER A 1 205 ? 3.565 8.789 -6.326 1.00 63.12 205 SER A C 1
ATOM 1616 O O . SER A 1 205 ? 3.043 9.869 -6.585 1.00 63.12 205 SER A O 1
ATOM 1618 N N . GLY A 1 206 ? 4.882 8.655 -6.156 1.00 53.81 206 GLY A N 1
ATOM 1619 C CA . GLY A 1 206 ? 5.862 9.755 -6.150 1.00 53.81 206 GLY A CA 1
ATOM 1620 C C . GLY A 1 206 ? 5.990 10.595 -7.437 1.00 53.81 206 GLY A C 1
ATOM 1621 O O . GLY A 1 206 ? 6.996 11.277 -7.604 1.00 53.81 206 GLY A O 1
ATOM 1622 N N . GLY A 1 207 ? 5.012 10.554 -8.346 1.00 47.72 207 GLY A N 1
ATOM 1623 C CA . GLY A 1 207 ? 4.990 11.307 -9.604 1.00 47.72 207 GLY A CA 1
ATOM 1624 C C . GLY A 1 207 ? 3.809 12.268 -9.768 1.00 47.72 207 GLY A C 1
ATOM 1625 O O . GLY A 1 207 ? 3.933 13.245 -10.503 1.00 47.72 207 GLY A O 1
ATOM 1626 N N . ASP A 1 208 ? 2.698 12.064 -9.058 1.00 47.97 208 ASP A N 1
ATOM 1627 C CA . ASP A 1 208 ? 1.536 12.951 -9.155 1.00 47.97 208 ASP A CA 1
ATOM 1628 C C . ASP A 1 208 ? 1.635 13.962 -8.016 1.00 47.97 208 ASP A C 1
ATOM 1630 O O . ASP A 1 208 ? 1.078 13.778 -6.935 1.00 47.97 208 ASP A O 1
ATOM 1634 N N . GLY A 1 209 ? 2.483 14.973 -8.244 1.00 42.16 209 GLY A N 1
ATOM 1635 C CA . GLY A 1 209 ? 2.906 15.952 -7.249 1.00 42.16 209 GLY A CA 1
ATOM 1636 C C . GLY A 1 209 ? 1.758 16.378 -6.349 1.00 42.16 209 GLY A C 1
ATOM 1637 O O . GLY A 1 209 ? 0.718 16.771 -6.870 1.00 42.16 209 GLY A O 1
ATOM 1638 N N . HIS A 1 210 ? 1.984 16.264 -5.032 1.00 40.47 210 HIS A N 1
ATOM 1639 C CA . HIS A 1 210 ? 1.101 16.658 -3.936 1.00 40.47 210 HIS A CA 1
ATOM 1640 C C . HIS A 1 210 ? -0.020 17.578 -4.417 1.00 40.47 210 HIS A C 1
ATOM 1642 O O . HIS A 1 210 ? 0.104 18.808 -4.389 1.00 40.47 210 HIS A O 1
ATOM 1648 N N . ARG A 1 211 ? -1.135 16.993 -4.872 1.00 44.28 211 ARG A N 1
ATOM 1649 C CA . ARG A 1 211 ? -2.380 17.739 -4.926 1.00 44.28 211 ARG A CA 1
ATOM 1650 C C . ARG A 1 211 ? -2.634 18.017 -3.460 1.00 44.28 211 ARG A C 1
ATOM 1652 O O . ARG A 1 211 ? -3.064 17.119 -2.743 1.00 44.28 211 ARG A O 1
ATOM 1659 N N . LYS A 1 212 ? -2.266 19.224 -3.000 1.00 42.88 212 LYS A N 1
ATOM 1660 C CA . LYS A 1 212 ? -2.760 19.762 -1.733 1.00 42.88 212 LYS A CA 1
ATOM 1661 C C . LYS A 1 212 ? -4.216 19.358 -1.710 1.00 42.88 212 LYS A C 1
ATOM 1663 O O . LYS A 1 212 ? -4.917 19.676 -2.677 1.00 42.88 212 LYS A O 1
ATOM 1668 N N . ALA A 1 213 ? -4.604 18.580 -0.707 1.00 46.91 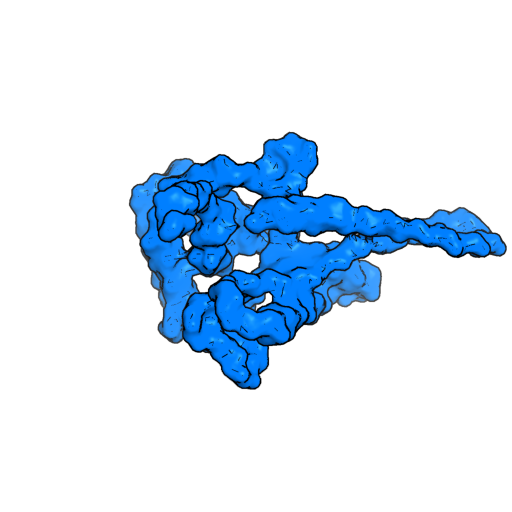213 ALA A N 1
ATOM 1669 C CA . ALA A 1 213 ? -5.986 18.217 -0.513 1.00 46.91 213 ALA A CA 1
ATOM 1670 C C . ALA A 1 213 ? -6.736 19.546 -0.409 1.00 46.91 213 ALA A C 1
ATOM 1672 O O . ALA A 1 213 ? -6.747 20.195 0.632 1.00 46.91 213 ALA A O 1
ATOM 1673 N N . ALA A 1 214 ? -7.268 20.029 -1.532 1.00 49.88 214 ALA A N 1
ATOM 1674 C CA . ALA A 1 214 ? -8.322 21.012 -1.488 1.00 49.88 214 ALA A CA 1
ATOM 1675 C C . ALA A 1 214 ? -9.389 20.372 -0.601 1.00 49.88 214 ALA A C 1
ATOM 1677 O O . ALA A 1 214 ? -9.570 19.156 -0.670 1.00 49.88 214 ALA A O 1
ATOM 1678 N N . GLU A 1 215 ? -10.084 21.151 0.221 1.00 53.53 215 GLU A N 1
ATOM 1679 C CA . GLU A 1 215 ? -11.062 20.618 1.185 1.00 53.53 215 GLU A CA 1
ATOM 1680 C C . GLU A 1 215 ? -12.137 19.711 0.539 1.00 53.53 215 GLU A C 1
ATOM 1682 O O . GLU A 1 215 ? -12.802 18.962 1.243 1.00 53.53 215 GLU A O 1
ATOM 1687 N N . ASN A 1 216 ? -12.242 19.710 -0.800 1.00 53.88 216 ASN A N 1
ATOM 1688 C CA . ASN A 1 216 ? -13.142 18.888 -1.612 1.00 53.88 216 ASN A CA 1
ATOM 1689 C C . ASN A 1 216 ? -12.444 17.910 -2.587 1.00 53.88 216 ASN A C 1
ATOM 1691 O O . ASN A 1 216 ? -13.104 17.342 -3.457 1.00 53.88 216 ASN A O 1
ATOM 1695 N N . ALA A 1 217 ? -11.119 17.742 -2.528 1.00 62.81 217 ALA A N 1
ATOM 1696 C CA . ALA A 1 217 ? -10.433 16.763 -3.365 1.00 62.81 217 ALA A CA 1
ATOM 1697 C C . ALA A 1 217 ? -10.757 15.355 -2.855 1.00 62.81 217 ALA A C 1
ATOM 1699 O O . ALA A 1 217 ? -10.532 15.047 -1.686 1.00 62.81 217 ALA A O 1
ATOM 1700 N N . ILE A 1 218 ? -11.279 14.509 -3.745 1.00 65.50 218 ILE A N 1
ATOM 1701 C CA . ILE A 1 218 ? -11.493 13.088 -3.472 1.00 65.50 218 ILE A CA 1
ATOM 1702 C C . ILE A 1 218 ? -10.176 12.501 -2.972 1.00 65.50 218 ILE A C 1
ATOM 1704 O O . ILE A 1 218 ? -9.160 12.548 -3.671 1.00 65.50 218 ILE A O 1
ATOM 1708 N N . LEU A 1 219 ? -10.206 11.980 -1.750 1.00 78.31 219 LEU A N 1
ATOM 1709 C CA . LEU A 1 219 ? -9.053 11.344 -1.152 1.00 78.31 219 LEU A CA 1
ATOM 1710 C C . LEU A 1 219 ? -8.747 10.045 -1.894 1.00 78.31 219 LEU A C 1
ATOM 1712 O O . LEU A 1 219 ? -9.634 9.227 -2.131 1.00 78.31 219 LEU A O 1
ATOM 1716 N N . ASP A 1 220 ? -7.473 9.854 -2.207 1.00 85.56 220 ASP A N 1
ATOM 1717 C CA . ASP A 1 220 ? -6.967 8.606 -2.747 1.00 85.56 220 ASP A CA 1
ATOM 1718 C C . ASP A 1 220 ? -7.108 7.478 -1.701 1.00 85.56 220 ASP A C 1
ATOM 1720 O O . ASP A 1 220 ? -6.496 7.566 -0.628 1.00 85.56 220 ASP A O 1
ATOM 1724 N N . PRO A 1 221 ? -7.904 6.425 -1.968 1.00 90.44 221 PRO A N 1
ATOM 1725 C CA . PRO A 1 221 ? -8.113 5.331 -1.024 1.00 90.44 221 PRO A CA 1
ATOM 1726 C C . PRO A 1 221 ? -6.938 4.354 -0.957 1.00 90.44 221 PRO A C 1
ATOM 1728 O O . PRO A 1 221 ? -6.810 3.605 0.012 1.00 90.44 221 PRO A O 1
ATOM 1731 N N . TRP A 1 222 ? -6.085 4.330 -1.982 1.00 91.62 222 TRP A N 1
ATOM 1732 C CA . TRP A 1 222 ? -5.081 3.287 -2.149 1.00 91.62 222 TRP A CA 1
ATOM 1733 C C . TRP A 1 222 ? -4.012 3.282 -1.037 1.00 91.62 222 TRP A C 1
ATOM 1735 O O . TRP A 1 222 ? -3.717 2.208 -0.510 1.00 91.62 222 TRP A O 1
ATOM 1745 N N . PRO A 1 223 ? -3.512 4.441 -0.561 1.00 91.44 223 PRO A N 1
ATOM 1746 C CA . PRO A 1 223 ? -2.643 4.510 0.617 1.00 91.44 223 PRO A CA 1
ATOM 1747 C C . PRO A 1 223 ? -3.218 3.859 1.880 1.00 91.44 223 PRO A C 1
ATOM 1749 O O . PRO A 1 223 ? -2.476 3.267 2.661 1.00 91.44 223 PRO A O 1
ATOM 1752 N N . TRP A 1 224 ? -4.536 3.930 2.080 1.00 93.00 224 TRP A N 1
ATOM 1753 C CA . TRP A 1 224 ? -5.199 3.314 3.234 1.00 93.00 224 TRP A CA 1
ATOM 1754 C C . TRP A 1 224 ? -5.301 1.799 3.096 1.00 93.00 224 TRP A C 1
ATOM 1756 O O . TRP A 1 224 ? -5.165 1.087 4.089 1.00 93.00 224 TRP A O 1
ATOM 1766 N N . ILE A 1 225 ? -5.491 1.303 1.871 1.00 94.06 225 ILE A N 1
ATOM 1767 C CA . ILE A 1 225 ? -5.434 -0.132 1.571 1.00 94.06 225 ILE A CA 1
ATOM 1768 C C . ILE A 1 225 ? -4.019 -0.655 1.837 1.00 94.06 225 ILE A C 1
ATOM 1770 O O . ILE A 1 225 ? -3.866 -1.649 2.545 1.00 94.06 225 ILE A O 1
ATOM 1774 N N . HIS A 1 226 ? -2.988 0.057 1.368 1.00 93.12 226 HIS A N 1
ATOM 1775 C CA . HIS A 1 226 ? -1.594 -0.272 1.666 1.00 93.12 226 HIS A CA 1
ATOM 1776 C C . HIS A 1 226 ? -1.313 -0.334 3.169 1.00 93.12 226 HIS A C 1
ATOM 1778 O O . HIS A 1 226 ? -0.761 -1.323 3.655 1.00 93.12 226 HIS A O 1
ATOM 1784 N N . LEU A 1 227 ? -1.728 0.695 3.913 1.00 93.56 227 LEU A N 1
ATOM 1785 C CA . LEU A 1 227 ? -1.549 0.746 5.361 1.00 93.56 227 LEU A CA 1
ATOM 1786 C C . LEU A 1 227 ? -2.262 -0.415 6.071 1.00 93.56 227 LEU A C 1
ATOM 1788 O O . LEU A 1 227 ? -1.692 -1.001 6.987 1.00 93.56 227 LEU A O 1
ATOM 1792 N N . ALA A 1 228 ? -3.483 -0.761 5.654 1.00 94.69 228 ALA A N 1
ATOM 1793 C CA . ALA A 1 228 ? -4.244 -1.858 6.248 1.00 94.69 228 ALA A CA 1
ATOM 1794 C C . ALA A 1 228 ? -3.581 -3.224 6.015 1.00 94.69 228 ALA A C 1
ATOM 1796 O O . ALA A 1 228 ? -3.452 -4.007 6.956 1.00 94.69 228 ALA A O 1
ATOM 1797 N N . GLU A 1 229 ? -3.136 -3.502 4.786 1.00 92.62 229 GLU A N 1
ATOM 1798 C CA . GLU A 1 229 ? -2.515 -4.786 4.436 1.00 92.62 229 GLU A CA 1
ATOM 1799 C C . GLU A 1 229 ? -1.130 -4.965 5.050 1.00 92.62 229 GLU A C 1
ATOM 1801 O O . GLU A 1 229 ? -0.753 -6.070 5.434 1.00 92.62 229 GLU A O 1
ATOM 1806 N N . LEU A 1 230 ? -0.359 -3.883 5.141 1.00 92.44 230 LEU A N 1
ATOM 1807 C CA . LEU A 1 230 ? 0.997 -3.933 5.674 1.00 92.44 230 LEU A CA 1
ATOM 1808 C C . LEU A 1 230 ? 1.052 -3.692 7.185 1.00 92.44 230 LEU A C 1
ATOM 181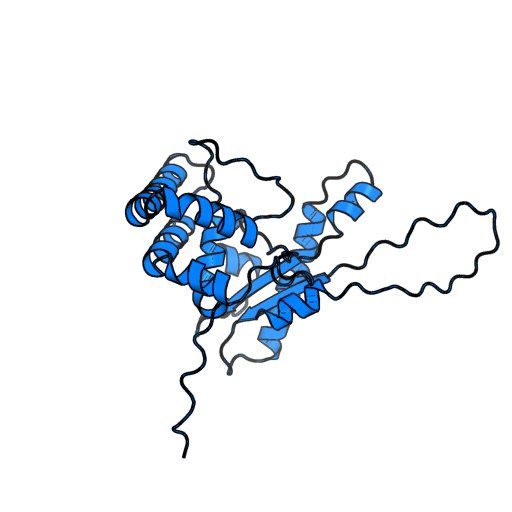0 O O . LEU A 1 230 ? 2.140 -3.776 7.749 1.00 92.44 230 LEU A O 1
ATOM 1814 N N . TRP A 1 231 ? -0.084 -3.431 7.843 1.00 91.94 231 TRP A N 1
ATOM 1815 C CA . TRP A 1 231 ? -0.163 -3.023 9.250 1.00 91.94 231 TRP A CA 1
ATOM 1816 C C . TRP A 1 231 ? 0.732 -3.863 10.170 1.00 91.94 231 TRP A C 1
ATOM 1818 O O . TRP A 1 231 ? 1.608 -3.326 10.844 1.00 91.94 231 TRP A O 1
ATOM 1828 N N . ASP A 1 232 ? 0.573 -5.188 10.129 1.00 89.12 232 ASP A N 1
ATOM 1829 C CA . ASP A 1 232 ? 1.292 -6.125 11.007 1.00 89.12 232 ASP A CA 1
ATOM 1830 C C . ASP A 1 232 ? 2.767 -6.325 10.616 1.00 89.12 232 ASP A C 1
ATOM 1832 O O . ASP A 1 232 ? 3.546 -6.936 11.346 1.00 89.12 232 ASP A O 1
ATOM 1836 N N . TYR A 1 233 ? 3.179 -5.792 9.466 1.00 87.31 233 TYR A N 1
ATOM 1837 C CA . TYR A 1 233 ? 4.531 -5.926 8.937 1.00 87.31 233 TYR A CA 1
ATOM 1838 C C . TYR A 1 233 ? 5.351 -4.628 9.066 1.00 87.31 233 TYR A C 1
ATOM 1840 O O . TYR A 1 233 ? 6.587 -4.682 9.043 1.00 87.31 233 TYR A O 1
ATOM 1848 N N . LEU A 1 234 ? 4.701 -3.464 9.188 1.00 85.50 234 LEU A N 1
ATOM 1849 C CA . LEU A 1 234 ? 5.357 -2.148 9.207 1.00 85.50 234 LEU A CA 1
ATOM 1850 C C . LEU A 1 234 ? 6.145 -1.887 10.497 1.00 85.50 234 LEU A C 1
ATOM 1852 O O . LEU A 1 234 ? 7.280 -1.413 10.425 1.00 85.50 234 LEU A O 1
ATOM 1856 N N . ALA A 1 235 ? 5.588 -2.243 11.655 1.00 79.56 235 ALA A N 1
ATOM 1857 C CA . ALA A 1 235 ? 6.264 -2.166 12.948 1.00 79.56 235 ALA A CA 1
ATOM 1858 C C . ALA A 1 235 ? 5.963 -3.436 13.758 1.00 79.56 235 ALA A C 1
ATOM 1860 O O . ALA A 1 235 ? 5.140 -3.393 14.669 1.00 79.56 235 ALA A O 1
ATOM 1861 N N . PRO A 1 236 ? 6.588 -4.581 13.419 1.00 74.00 236 PRO A N 1
ATOM 1862 C CA . PRO A 1 236 ? 6.350 -5.808 14.161 1.00 74.00 236 PRO A CA 1
ATOM 1863 C C . PRO A 1 236 ? 6.716 -5.578 15.626 1.00 74.00 236 PRO A C 1
ATOM 1865 O O . PRO A 1 236 ? 7.768 -4.982 15.918 1.00 74.00 236 PRO A O 1
ATOM 1868 N N . GLU A 1 237 ? 5.849 -6.035 16.529 1.00 72.06 237 GLU A N 1
ATOM 1869 C CA . GLU A 1 237 ? 6.181 -6.089 17.947 1.00 72.06 237 GLU A CA 1
ATOM 1870 C C . GLU A 1 237 ? 7.493 -6.874 18.083 1.00 72.06 237 GLU A C 1
ATOM 1872 O O . GLU A 1 237 ? 7.684 -7.879 17.389 1.00 72.06 237 GLU A O 1
ATOM 1877 N N . PRO A 1 238 ? 8.467 -6.386 18.871 1.00 68.06 238 PRO A N 1
ATOM 1878 C CA . PRO A 1 238 ? 9.649 -7.182 19.152 1.00 68.06 238 PRO A CA 1
ATOM 1879 C C . PRO A 1 238 ? 9.160 -8.498 19.748 1.00 68.06 238 PRO A C 1
ATOM 1881 O O . PRO A 1 238 ? 8.437 -8.444 20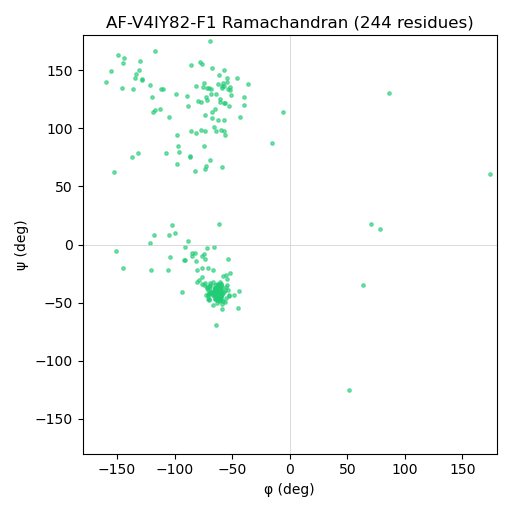.740 1.00 68.06 238 PRO A O 1
ATOM 1884 N N . ASP A 1 239 ? 9.509 -9.630 19.121 1.00 65.06 239 ASP A N 1
ATOM 1885 C CA . ASP A 1 239 ? 9.107 -10.957 19.587 1.00 65.06 239 ASP A CA 1
ATOM 1886 C C . ASP A 1 239 ? 9.280 -10.994 21.107 1.00 65.06 239 ASP A C 1
ATOM 1888 O O . ASP A 1 239 ? 10.408 -10.925 21.616 1.00 65.06 239 ASP A O 1
ATOM 1892 N N . ALA A 1 240 ? 8.158 -11.022 21.838 1.00 54.03 240 ALA A N 1
ATOM 1893 C CA . ALA A 1 240 ? 8.172 -11.382 23.242 1.00 54.03 240 ALA A CA 1
ATOM 1894 C C . ALA A 1 240 ? 8.808 -12.763 23.231 1.00 54.03 240 ALA A C 1
ATOM 1896 O O . ALA A 1 240 ? 8.254 -13.679 22.627 1.00 54.03 240 ALA A O 1
ATOM 1897 N N . LYS A 1 241 ? 10.055 -12.818 23.701 1.00 47.59 241 LYS A N 1
ATOM 1898 C CA . LYS A 1 241 ? 11.003 -13.894 23.441 1.00 47.59 241 LYS A CA 1
ATOM 1899 C C . LYS A 1 241 ? 10.309 -15.252 23.382 1.00 47.59 241 LYS A C 1
ATOM 1901 O O . LYS A 1 241 ? 9.495 -15.566 24.245 1.00 47.59 241 LYS A O 1
ATOM 1906 N N . GLN A 1 242 ? 10.725 -16.071 22.420 1.00 46.91 242 GLN A N 1
ATOM 1907 C CA . GLN A 1 242 ? 10.611 -17.526 22.480 1.00 46.91 242 GLN A CA 1
ATOM 1908 C C . GLN A 1 242 ? 11.376 -18.052 23.718 1.00 46.91 242 GLN A C 1
ATOM 1910 O O . GLN A 1 242 ? 12.428 -18.670 23.610 1.00 46.91 242 GLN A O 1
ATOM 1915 N N . GLU A 1 243 ? 10.899 -17.728 24.915 1.00 44.25 243 GLU A N 1
ATOM 1916 C CA . GLU A 1 243 ? 11.210 -18.360 26.191 1.00 44.25 243 GLU A CA 1
ATOM 1917 C C . GLU A 1 243 ? 10.063 -19.344 26.440 1.00 44.25 243 GLU A C 1
ATOM 1919 O O . GLU A 1 243 ? 9.189 -19.048 27.235 1.00 44.25 243 GLU A O 1
ATOM 1924 N N . ASP A 1 244 ? 9.983 -20.419 25.646 1.00 46.28 244 ASP A N 1
ATOM 1925 C CA . ASP A 1 244 ? 9.272 -21.670 25.979 1.00 46.28 244 ASP A CA 1
ATOM 1926 C C . ASP A 1 244 ? 9.270 -22.627 24.772 1.00 46.28 244 ASP A C 1
ATOM 1928 O O . ASP A 1 244 ? 8.231 -23.015 24.254 1.00 46.28 244 ASP A O 1
ATOM 1932 N N . GLU A 1 245 ? 10.449 -23.041 24.309 1.00 43.88 245 GLU A N 1
ATOM 1933 C CA . GLU A 1 245 ? 10.588 -24.377 23.710 1.00 43.88 245 GLU A CA 1
ATOM 1934 C C . GLU A 1 245 ? 11.823 -25.036 24.336 1.00 43.88 245 GLU A C 1
ATOM 1936 O O . GLU A 1 245 ? 12.935 -25.003 23.806 1.00 43.88 245 GLU A O 1
ATOM 1941 N N . SER A 1 246 ? 11.587 -25.536 25.556 1.00 40.41 246 SER A N 1
ATOM 1942 C CA . SER A 1 246 ? 12.377 -26.569 26.238 1.00 40.41 246 SER A CA 1
ATOM 1943 C C . SER A 1 246 ? 11.864 -27.946 25.834 1.00 40.41 246 SER A C 1
ATOM 1945 O O . SER A 1 246 ? 10.626 -28.075 25.705 1.00 40.41 246 SER A O 1
#

Mean predicted aligned error: 10.03 Å

Foldseek 3Di:
DLVVLQVQLPPFDDPPDPDDDDDDDPPPPDPQTDAFFWEEEADDPPPDPVLRVVRGVLQSVVQQVVLQVQQDDPDPVSSVVSNRFHWYYYDYDPDPDDPPPDRPLVVLCVQQPLCSVVDDTFGSPCQSHPVVVNHCDLVNLVVLLVLADLVLLVVLLCLRRDPPQHVVDPVSLVSSVVSVVVRCVVSDVVRVVVSLVVLCSRGPDPPPPPPPPPVPPRDRSNSSNVCNSCVCPSRPDDPPDPPDDD

Sequence (246 aa):
MQHFFAATAKARFQGKNKHRDKGKKTAPPAPWPLTYAAGIVFCRARTPIKRAQGLARDLADGVKSWLHDRATATSPDQALRGQLQNAWDYAVLESVDFPTEDELGDYFADRYRGAASLRRPLAPFANWCDDAGRGLDREEMAHLLESLSKGQVYAVARQAIGAGIDWTDAASLTRFNDVYQRMREVVGSRQFDPLCERIQTLFGSGGDGHRKAAENAILDPWPWIHLAELWDYLAPEPDAKQEDES

Solvent-accessible surface area (backbone atoms only — not comparable to full-atom values): 14658 Å² total; per-residue (Å²): 101,66,70,58,57,34,53,57,74,66,59,69,63,79,78,82,80,88,74,91,77,93,68,83,86,66,78,73,77,77,78,77,77,64,62,51,58,40,32,44,66,48,64,56,94,82,56,58,64,70,57,51,53,48,51,20,47,53,33,16,49,50,42,49,52,51,31,54,71,66,24,75,51,98,44,74,70,47,25,53,57,51,42,62,49,52,34,31,29,74,48,79,40,72,91,75,71,61,77,82,83,61,57,72,66,56,52,39,40,68,71,26,37,50,36,36,83,66,63,71,56,39,44,71,57,67,39,57,51,31,95,80,75,76,21,56,43,68,64,56,48,37,53,54,54,72,72,43,60,68,69,56,43,41,51,43,24,47,55,47,32,33,89,90,34,40,90,87,39,67,68,44,47,48,57,37,48,55,50,46,50,51,51,32,62,76,61,29,59,90,58,35,54,62,49,48,53,48,43,46,53,72,46,33,62,92,75,70,71,82,70,72,74,49,99,80,53,82,75,78,56,55,34,40,40,52,50,47,73,40,48,77,58,74,55,57,74,76,73,77,66,92,83,81,84,128

pLDDT: mean 76.57, std 17.03, range [38.81, 95.31]

Radius of gyration: 20.68 Å; Cα contacts (8 Å, |Δi|>4): 247; chains: 1; bounding box: 61×48×58 Å